Protein AF-A0A7U2N1D9-F1 (afdb_monomer_lite)

Organism: Aspergillus flavus (strain ATCC 200026 / FGSC A1120 / IAM 13836 / NRRL 3357 / JCM 12722 / SRRC 167) (NCBI:txid332952)

Secondary structure (DSSP, 8-state):
------TT-TT--HHHHHHHHHHHHHHTTSPPPP---S-S---------------------TTS-------HHHHHHHHHHHHHHHHHS-TTSS--TT---HHHHHHHHHHHHHHHHHHHTS-HHHHHHHHHHHHHHHHHHHIIIIIHHHHHHHHHHTGGGGT---SSS-HHHHHHHHHHHHHHHS-PPTT--HHHHHHHHHHHHHHHHH-HHHHIIIIISTT--HHHHHHHHHHHHHHHHHHHHHHHHHHHHH-GGGGG----PPPHHHHHHHHH-----

Structure (mmCIF, N/CA/C/O backbone):
data_AF-A0A7U2N1D9-F1
#
_entry.id   AF-A0A7U2N1D9-F1
#
loop_
_atom_site.group_PDB
_atom_site.id
_atom_site.type_symbol
_atom_site.label_atom_id
_atom_site.label_alt_id
_atom_site.label_comp_id
_atom_site.label_asym_id
_atom_site.label_entity_id
_atom_site.label_seq_id
_atom_site.pdbx_PDB_ins_code
_atom_site.Cartn_x
_atom_site.Cartn_y
_atom_site.Cartn_z
_atom_site.occupancy
_atom_site.B_iso_or_equiv
_atom_site.auth_seq_id
_atom_site.auth_comp_id
_atom_site.auth_asym_id
_atom_site.auth_atom_id
_atom_site.pdbx_PDB_model_num
ATOM 1 N N . MET A 1 1 ? 2.630 43.039 -36.748 1.00 34.97 1 MET A N 1
ATOM 2 C CA . MET A 1 1 ? 2.377 43.714 -35.458 1.00 34.97 1 MET A CA 1
ATOM 3 C C . MET A 1 1 ? 2.563 42.666 -34.379 1.00 34.97 1 MET A C 1
ATOM 5 O O . MET A 1 1 ? 1.797 41.716 -34.367 1.00 34.97 1 MET A O 1
ATOM 9 N N . ASN A 1 2 ? 3.620 42.781 -33.571 1.00 44.31 2 ASN A N 1
ATOM 10 C CA . ASN A 1 2 ? 3.883 41.865 -32.459 1.00 44.31 2 ASN A CA 1
ATOM 11 C C . ASN A 1 2 ? 3.230 42.441 -31.204 1.00 44.31 2 ASN A C 1
ATOM 13 O O . ASN A 1 2 ? 3.790 43.335 -30.573 1.00 44.31 2 ASN A O 1
ATOM 17 N N . GLU A 1 3 ? 2.041 41.957 -30.862 1.00 45.72 3 GLU A N 1
ATOM 18 C CA . GLU A 1 3 ? 1.420 42.268 -29.577 1.00 45.72 3 GLU A CA 1
ATOM 19 C C . GLU A 1 3 ? 2.079 41.407 -28.495 1.00 45.72 3 GLU A C 1
ATOM 21 O O . GLU A 1 3 ? 1.816 40.213 -28.359 1.00 45.72 3 GLU A O 1
ATOM 26 N N . GLN A 1 4 ? 3.007 42.006 -27.749 1.00 52.56 4 GLN A N 1
ATOM 27 C CA . GLN A 1 4 ? 3.626 41.374 -26.590 1.00 52.56 4 GLN A CA 1
ATOM 28 C C . GLN A 1 4 ? 2.675 41.511 -25.396 1.00 52.56 4 GLN A C 1
ATOM 30 O O . GLN A 1 4 ? 2.443 42.607 -24.883 1.00 52.56 4 GLN A O 1
ATOM 35 N N . PHE A 1 5 ? 2.103 40.388 -24.967 1.00 58.66 5 PHE A N 1
ATOM 36 C CA . PHE A 1 5 ? 1.194 40.343 -23.826 1.00 58.66 5 PHE A CA 1
ATOM 37 C C . PHE A 1 5 ? 1.927 40.741 -22.536 1.00 58.66 5 PHE A C 1
ATOM 39 O O . PHE A 1 5 ? 2.914 40.112 -22.148 1.00 58.66 5 PHE A O 1
ATOM 46 N N . THR A 1 6 ? 1.454 41.793 -21.868 1.00 63.03 6 THR A N 1
ATOM 47 C CA . THR A 1 6 ? 2.079 42.359 -20.666 1.00 63.03 6 THR A CA 1
ATOM 48 C C . THR A 1 6 ? 1.290 42.004 -19.403 1.00 63.03 6 THR A C 1
ATOM 50 O O . THR A 1 6 ? 0.117 42.336 -19.249 1.00 63.03 6 THR A O 1
ATOM 53 N N . TRP A 1 7 ? 1.970 41.357 -18.450 1.00 64.25 7 TRP A N 1
ATOM 54 C CA . TRP A 1 7 ? 1.423 40.940 -17.147 1.00 64.25 7 TRP A CA 1
ATOM 55 C C . TRP A 1 7 ? 1.200 42.089 -16.151 1.00 64.25 7 TRP A C 1
ATOM 57 O O . TRP A 1 7 ? 0.837 41.856 -15.004 1.00 64.25 7 TRP A O 1
ATOM 67 N N . THR A 1 8 ? 1.427 43.335 -16.560 1.00 60.25 8 THR A N 1
ATOM 68 C CA . THR A 1 8 ? 1.388 44.525 -15.697 1.00 60.25 8 THR A CA 1
ATOM 69 C C . THR A 1 8 ? -0.010 45.123 -15.532 1.00 60.25 8 THR A C 1
ATOM 71 O O . THR A 1 8 ? -0.162 46.165 -14.899 1.00 60.25 8 THR A O 1
ATOM 74 N N . SER A 1 9 ? -1.045 44.477 -16.076 1.00 66.88 9 SER A N 1
ATOM 75 C CA . SER A 1 9 ? -2.426 44.931 -15.905 1.00 66.88 9 SER A CA 1
ATOM 76 C C . SER A 1 9 ? -2.879 44.741 -14.449 1.00 66.88 9 SER A C 1
ATOM 78 O O . SER A 1 9 ? -2.736 43.641 -13.914 1.00 66.88 9 SER A O 1
ATOM 80 N N . PRO A 1 10 ? -3.478 45.759 -13.802 1.00 57.62 10 PRO A N 1
ATOM 81 C CA . PRO A 1 10 ? -3.725 45.778 -12.352 1.00 57.62 10 PRO A CA 1
ATOM 82 C C . PRO A 1 10 ? -4.680 44.686 -11.836 1.00 57.62 10 PRO A C 1
ATOM 84 O O . PRO A 1 10 ? -4.734 44.442 -10.635 1.00 57.62 10 PRO A O 1
ATOM 87 N N . ASN A 1 11 ? -5.374 43.978 -12.731 1.00 58.94 11 ASN A N 1
ATOM 88 C CA . ASN A 1 11 ? -6.281 42.874 -12.400 1.00 58.94 11 ASN A CA 1
ATOM 89 C C . ASN A 1 11 ? -5.779 41.501 -12.883 1.00 58.94 11 ASN A C 1
ATOM 91 O O . ASN A 1 11 ? -6.480 40.501 -12.734 1.00 58.94 11 ASN A O 1
ATOM 95 N N . LEU A 1 12 ? -4.581 41.433 -13.469 1.00 57.16 12 LEU A N 1
ATOM 96 C CA . LEU A 1 12 ? -4.033 40.220 -14.064 1.00 57.16 12 LEU A CA 1
ATOM 97 C C . LEU A 1 12 ? -2.883 39.682 -13.211 1.00 57.16 12 LEU A C 1
ATOM 99 O O . LEU A 1 12 ? -1.705 39.898 -13.479 1.00 57.16 12 LEU A O 1
ATOM 103 N N . ASN A 1 13 ? -3.233 38.958 -12.150 1.00 72.56 13 ASN A N 1
ATOM 104 C CA . ASN A 1 13 ? -2.239 38.300 -11.314 1.00 72.56 13 ASN A CA 1
ATOM 105 C C . ASN A 1 13 ? -1.758 37.009 -11.996 1.00 72.56 13 ASN A C 1
ATOM 107 O O . ASN A 1 13 ? -2.502 36.030 -12.099 1.00 72.56 13 ASN A O 1
ATOM 111 N N . GLN A 1 14 ? -0.495 37.005 -12.424 1.00 68.19 14 GLN A N 1
ATOM 112 C CA . GLN A 1 14 ? 0.154 35.876 -13.094 1.00 68.19 14 GLN A CA 1
ATOM 113 C C . GLN A 1 14 ? 0.044 34.568 -12.293 1.00 68.19 14 GLN A C 1
ATOM 115 O O . GLN A 1 14 ? -0.190 33.509 -12.869 1.00 68.19 14 GLN A O 1
ATOM 120 N N . HIS A 1 15 ? 0.138 34.631 -10.963 1.00 67.69 15 HIS A N 1
ATOM 121 C CA . HIS A 1 15 ? 0.007 33.458 -10.102 1.00 67.69 15 HIS A CA 1
ATOM 122 C C . HIS A 1 15 ? -1.417 32.887 -10.126 1.00 67.69 15 HIS A C 1
ATOM 124 O O . HIS A 1 15 ? -1.596 31.672 -10.229 1.00 67.69 15 HIS A O 1
ATOM 130 N N . HIS A 1 16 ? -2.443 33.744 -10.089 1.00 73.62 16 HIS A N 1
ATOM 131 C CA . HIS A 1 16 ? -3.829 33.293 -10.238 1.00 73.62 16 HIS A CA 1
ATOM 132 C C . HIS A 1 16 ? -4.078 32.706 -11.622 1.00 73.62 16 HIS A C 1
ATOM 134 O O . HIS A 1 16 ? -4.659 31.630 -11.718 1.00 73.62 16 HIS A O 1
ATOM 140 N N . PHE A 1 17 ? -3.587 33.355 -12.678 1.00 75.50 17 PHE A N 1
ATOM 141 C CA . PHE A 1 17 ? -3.723 32.841 -14.036 1.00 75.50 17 PHE A CA 1
ATOM 142 C C . PHE A 1 17 ? -3.081 31.457 -14.190 1.00 75.50 17 PHE A C 1
ATOM 144 O O . PHE A 1 17 ? -3.727 30.544 -14.689 1.00 75.50 17 PHE A O 1
ATOM 151 N N . ILE A 1 18 ? -1.852 31.266 -13.698 1.00 69.44 18 ILE A N 1
ATOM 152 C CA . ILE A 1 18 ? -1.169 29.963 -13.723 1.00 69.44 18 ILE A CA 1
ATOM 153 C C . ILE A 1 18 ? -1.953 28.924 -12.912 1.00 69.44 18 ILE A C 1
ATOM 155 O O . ILE A 1 18 ? -2.113 27.788 -13.351 1.00 69.44 18 ILE A O 1
ATOM 159 N N . THR A 1 19 ? -2.485 29.306 -11.749 1.00 67.50 19 THR A N 1
ATOM 160 C CA . THR A 1 19 ? -3.286 28.406 -10.904 1.00 67.50 19 THR A CA 1
ATOM 161 C C . THR A 1 19 ? -4.572 27.968 -11.611 1.00 67.50 19 THR A C 1
ATOM 163 O O . THR A 1 19 ? -4.882 26.778 -11.641 1.00 67.50 19 THR A O 1
ATOM 166 N N . PHE A 1 20 ? -5.291 28.902 -12.241 1.00 65.81 20 PHE A N 1
ATOM 167 C CA . PHE A 1 20 ? -6.505 28.609 -13.005 1.00 65.81 20 PHE A CA 1
ATOM 168 C C . PHE A 1 20 ? -6.218 27.833 -14.290 1.00 65.81 20 PHE A C 1
ATOM 170 O O . PHE A 1 20 ? -6.954 26.902 -14.601 1.00 65.81 20 PHE A O 1
ATOM 177 N N . ALA A 1 21 ? -5.137 28.147 -15.003 1.00 65.56 21 ALA A N 1
ATOM 178 C CA . ALA A 1 21 ? -4.706 27.398 -16.178 1.00 65.56 21 ALA A CA 1
ATOM 17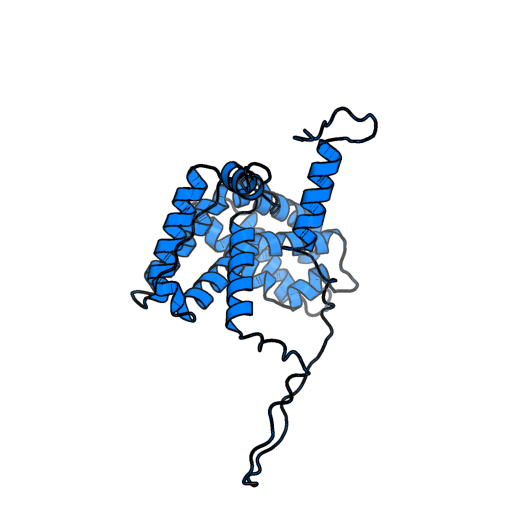9 C C . ALA A 1 21 ? -4.334 25.955 -15.812 1.00 65.56 21 ALA A C 1
ATOM 181 O O . ALA A 1 21 ? -4.717 25.036 -16.524 1.00 65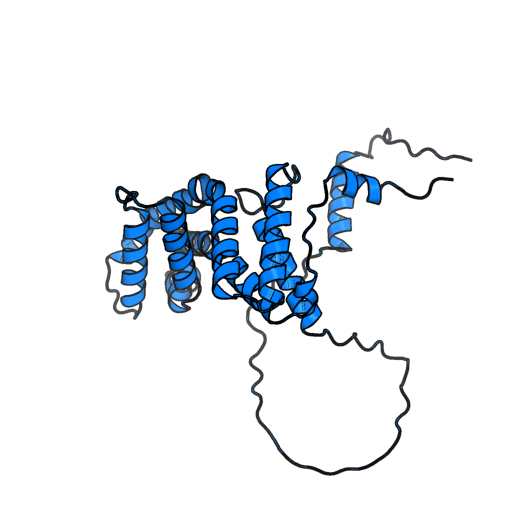.56 21 ALA A O 1
ATOM 182 N N . ASN A 1 22 ? -3.682 25.731 -14.667 1.00 60.84 22 ASN A N 1
ATOM 183 C CA . ASN A 1 22 ? -3.397 24.387 -14.162 1.00 60.84 22 ASN A CA 1
ATOM 184 C C . ASN A 1 22 ? -4.679 23.644 -13.736 1.00 60.84 22 ASN A C 1
ATOM 186 O O . ASN A 1 22 ? -4.821 22.460 -14.029 1.00 60.84 22 ASN A O 1
ATOM 190 N N . LEU A 1 23 ? -5.643 24.331 -13.110 1.00 59.81 23 LEU A N 1
ATOM 191 C CA . LEU A 1 23 ? -6.971 23.776 -12.794 1.00 59.81 23 LEU A CA 1
ATOM 192 C C . LEU A 1 23 ? -7.787 23.428 -14.052 1.00 59.81 23 LEU A C 1
ATOM 194 O O . LEU A 1 23 ? -8.487 22.419 -14.082 1.00 59.81 23 LEU A O 1
ATOM 198 N N . LEU A 1 24 ? -7.685 24.234 -15.108 1.00 54.00 24 LEU A N 1
ATOM 199 C CA . LEU A 1 24 ? -8.337 23.988 -16.397 1.00 54.00 24 LEU A CA 1
ATOM 200 C C . LEU A 1 24 ? -7.596 22.934 -17.238 1.00 54.00 24 LEU A C 1
ATOM 202 O O . LEU A 1 24 ? -8.228 22.175 -17.966 1.00 54.00 24 LEU A O 1
ATOM 206 N N . ALA A 1 25 ? -6.274 22.823 -17.108 1.00 52.84 25 ALA A N 1
ATOM 207 C CA . ALA A 1 25 ? -5.488 21.748 -17.710 1.00 52.84 25 ALA A CA 1
ATOM 208 C C . ALA A 1 25 ? -5.803 20.394 -17.058 1.00 52.84 25 ALA A C 1
ATOM 210 O O . ALA A 1 25 ? -5.873 19.384 -17.753 1.00 52.84 25 ALA A O 1
ATOM 211 N N . LEU A 1 26 ? -6.099 20.378 -15.751 1.00 49.91 26 LEU A N 1
ATOM 212 C CA . LEU A 1 26 ? -6.712 19.221 -15.097 1.00 49.91 26 LEU A CA 1
ATOM 213 C C . LEU A 1 26 ? -8.077 18.911 -15.732 1.00 49.91 26 LEU A C 1
ATOM 215 O O . LEU A 1 26 ? -8.352 17.764 -16.040 1.00 49.91 26 LEU A O 1
ATOM 219 N N . ARG A 1 27 ? -8.899 19.908 -16.069 1.00 50.84 27 ARG A N 1
ATOM 220 C CA . ARG A 1 27 ? -10.181 19.681 -16.765 1.00 50.84 27 ARG A CA 1
ATOM 221 C C . ARG A 1 27 ? -10.064 19.011 -18.141 1.00 50.84 27 ARG A C 1
ATOM 223 O O . ARG A 1 27 ? -10.906 18.186 -18.472 1.00 50.84 27 ARG A O 1
ATOM 230 N N . ASN A 1 28 ? -9.003 19.285 -18.895 1.00 46.69 28 ASN A N 1
ATOM 231 C CA . ASN A 1 28 ? -8.810 18.729 -20.242 1.00 46.69 28 ASN A CA 1
ATOM 232 C C . ASN A 1 28 ? -7.748 17.609 -20.326 1.00 46.69 28 ASN A C 1
ATOM 234 O O . ASN A 1 28 ? -7.386 17.191 -21.423 1.00 46.69 28 ASN A O 1
ATOM 238 N N . GLY A 1 29 ? -7.260 17.103 -19.186 1.00 44.34 29 GLY A N 1
ATOM 239 C CA . GLY A 1 29 ? -6.249 16.034 -19.128 1.00 44.34 29 GLY A CA 1
ATOM 240 C C . GLY A 1 29 ? -6.171 15.260 -17.803 1.00 44.34 29 GLY A C 1
ATOM 241 O O . GLY A 1 29 ? -5.201 14.541 -17.578 1.00 44.34 29 GLY A O 1
ATOM 242 N N . GLY A 1 30 ? -7.155 15.408 -16.914 1.00 51.59 30 GLY A N 1
ATOM 243 C CA . GLY A 1 30 ? -7.157 14.816 -15.573 1.00 51.59 30 GLY A CA 1
ATOM 244 C C . GLY A 1 30 ? -8.312 15.323 -14.709 1.00 51.59 30 GLY A C 1
ATOM 245 O O . GLY A 1 30 ? -8.079 15.811 -13.601 1.00 51.59 30 GLY A O 1
ATOM 246 N N . GLN A 1 31 ? -9.543 15.282 -15.236 1.00 37.91 31 GLN A N 1
ATOM 247 C CA . GLN A 1 31 ? -10.724 15.716 -14.501 1.00 37.91 31 GLN A CA 1
ATOM 248 C C . GLN A 1 31 ? -11.383 14.532 -13.800 1.00 37.91 31 GLN A C 1
ATOM 250 O O . GLN A 1 31 ? -11.590 13.471 -14.382 1.00 37.91 31 GLN A O 1
ATOM 255 N N . VAL A 1 32 ? -11.706 14.770 -12.532 1.00 54.44 32 VAL A N 1
ATOM 256 C CA . VAL A 1 32 ? -12.606 13.983 -11.695 1.00 54.44 32 VAL A CA 1
ATOM 257 C C . VAL A 1 32 ? -14.029 14.158 -12.229 1.00 54.44 32 VAL A C 1
ATOM 259 O O . VAL A 1 32 ? -14.542 15.276 -12.227 1.00 54.44 32 VAL A O 1
ATOM 262 N N . GLU A 1 33 ? -14.660 13.064 -12.648 1.00 38.84 33 GLU A N 1
ATOM 263 C CA . GLU A 1 33 ? -16.121 12.926 -12.628 1.00 38.84 33 GLU A CA 1
ATOM 264 C C . GLU A 1 33 ? -16.547 12.255 -11.306 1.00 38.84 33 GLU A C 1
ATOM 266 O O . GLU A 1 33 ? -15.691 11.699 -10.607 1.00 38.84 33 GLU A O 1
ATOM 271 N N . PRO A 1 34 ? -17.810 12.437 -10.877 1.00 32.62 34 PRO A N 1
ATOM 272 C CA . PRO A 1 34 ? -18.212 12.407 -9.475 1.00 32.62 34 PRO A CA 1
ATOM 273 C C . PRO A 1 34 ? -17.917 11.057 -8.836 1.00 32.62 34 PRO A C 1
ATOM 275 O O . PRO A 1 34 ? -17.884 10.036 -9.515 1.00 32.62 34 PRO A O 1
ATOM 278 N N . ALA A 1 35 ? -17.717 11.072 -7.515 1.00 32.09 35 ALA A N 1
ATOM 279 C CA . ALA A 1 35 ? -17.561 9.872 -6.709 1.00 32.09 35 ALA A CA 1
ATOM 280 C C . ALA A 1 35 ? -18.581 8.817 -7.152 1.00 32.09 35 ALA A C 1
ATOM 282 O O . ALA A 1 35 ? -19.772 8.950 -6.871 1.00 32.09 35 ALA A O 1
ATOM 283 N N . SER A 1 36 ? -18.104 7.793 -7.861 1.00 31.73 36 SER A N 1
ATOM 284 C CA . SER A 1 36 ? -18.888 6.610 -8.158 1.00 31.73 36 SER A CA 1
ATOM 285 C C . SER A 1 36 ? -19.295 6.025 -6.812 1.00 31.73 36 SER A C 1
ATOM 287 O O . SER A 1 36 ? -18.466 5.506 -6.056 1.00 31.73 36 SER A O 1
ATOM 289 N N . SER A 1 37 ? -20.571 6.221 -6.489 1.00 29.25 37 SER A N 1
ATOM 290 C CA . SER A 1 37 ? -21.298 5.481 -5.470 1.00 29.25 37 SER A CA 1
ATOM 291 C C . SER A 1 37 ? -20.975 3.989 -5.645 1.00 29.25 37 SER A C 1
ATOM 293 O O . SER A 1 37 ? -20.966 3.512 -6.777 1.00 29.25 37 SER A O 1
ATOM 295 N N . PRO A 1 38 ? -20.718 3.219 -4.573 1.00 36.06 38 PRO A N 1
ATOM 296 C CA . PRO A 1 38 ? -20.505 1.774 -4.679 1.00 36.06 38 PRO A CA 1
ATOM 297 C C . PRO A 1 38 ? -21.771 0.983 -5.048 1.00 36.06 38 PRO A C 1
ATOM 299 O O . PRO A 1 38 ? -21.741 -0.242 -4.998 1.00 36.06 38 PRO A O 1
ATOM 302 N N . HIS A 1 39 ? -22.878 1.655 -5.353 1.00 41.62 39 HIS A N 1
ATOM 303 C CA . HIS A 1 39 ? -24.111 1.050 -5.825 1.00 41.62 39 HIS A CA 1
ATOM 304 C C . HIS A 1 39 ? -24.289 1.451 -7.285 1.00 41.62 39 HIS A C 1
ATOM 306 O O . HIS A 1 39 ? -24.722 2.566 -7.541 1.00 41.62 39 HIS A O 1
ATOM 312 N N . ASP A 1 40 ? -23.866 0.571 -8.189 1.00 28.59 40 ASP A N 1
ATOM 313 C CA . ASP A 1 40 ? -24.526 0.310 -9.470 1.00 28.59 40 ASP A CA 1
ATOM 314 C C . ASP A 1 40 ? -24.091 -1.099 -9.915 1.00 28.59 40 ASP A C 1
ATOM 316 O O . ASP A 1 40 ? -23.079 -1.295 -10.583 1.00 28.59 40 ASP A O 1
ATOM 320 N N . SER A 1 41 ? -24.867 -2.058 -9.387 1.00 35.22 41 SER A N 1
ATOM 321 C CA . SER A 1 41 ? -25.409 -3.238 -10.088 1.00 35.22 41 SER A CA 1
ATOM 322 C C . SER A 1 41 ? -24.393 -4.318 -10.505 1.00 35.22 41 SER A C 1
ATOM 324 O O . SER A 1 41 ? -23.612 -4.142 -11.427 1.00 35.22 41 SER A O 1
ATOM 326 N N . GLU A 1 42 ? -24.273 -5.472 -9.835 1.00 43.53 42 GLU A N 1
ATOM 327 C CA . GLU A 1 42 ? -25.289 -6.541 -9.806 1.00 43.53 42 GLU A CA 1
ATOM 328 C C . GLU A 1 42 ? -26.084 -6.637 -11.115 1.00 43.53 42 GLU A C 1
ATOM 330 O O . GLU A 1 42 ? -27.274 -6.350 -11.146 1.00 43.53 42 GLU A O 1
ATOM 335 N N . GLU A 1 43 ? -25.432 -7.081 -12.188 1.00 33.75 43 GLU A N 1
ATOM 336 C CA . GLU A 1 43 ? -26.131 -7.768 -13.274 1.00 33.75 43 GLU A CA 1
ATOM 337 C C . GLU A 1 43 ? -25.643 -9.215 -13.325 1.00 33.75 43 GLU A C 1
ATOM 339 O O . GLU A 1 43 ? -24.463 -9.515 -13.511 1.00 33.75 43 GLU A O 1
ATOM 344 N N . LYS A 1 44 ? -26.593 -10.095 -13.015 1.00 34.16 44 LYS A N 1
ATOM 345 C CA . LYS A 1 44 ? -26.516 -11.544 -13.116 1.00 34.16 44 LYS A CA 1
ATOM 346 C C . LYS A 1 44 ? -26.436 -11.904 -14.597 1.00 34.16 44 LYS A C 1
ATOM 348 O O . LYS A 1 44 ? -27.303 -11.491 -15.359 1.00 34.16 44 LYS A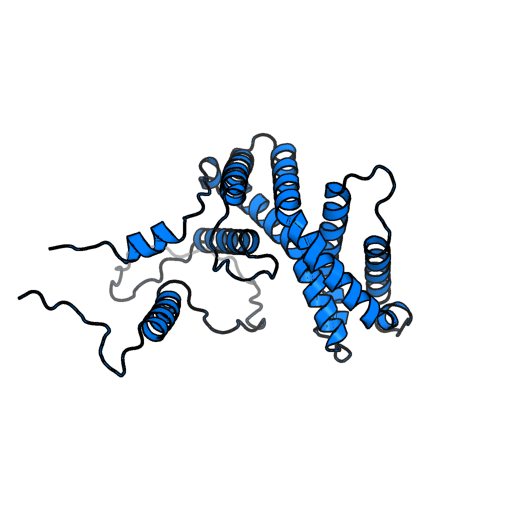 O 1
ATOM 353 N N . GLU A 1 45 ? -25.446 -12.695 -14.984 1.00 31.48 45 GLU A N 1
ATOM 354 C CA . GLU A 1 45 ? -25.490 -13.423 -16.251 1.00 31.48 45 GLU A CA 1
ATOM 355 C C . GLU A 1 45 ? -26.314 -14.699 -16.024 1.00 31.48 45 GLU A C 1
ATOM 357 O O . GLU A 1 45 ? -25.808 -15.695 -15.510 1.00 31.48 45 GLU A O 1
ATOM 362 N N . GLU A 1 46 ? -27.602 -14.640 -16.357 1.00 31.06 46 GLU A N 1
ATOM 363 C CA . GLU A 1 46 ? -28.434 -15.815 -16.622 1.00 31.06 46 GLU A CA 1
ATOM 364 C C . GLU A 1 46 ? -29.040 -15.683 -18.029 1.00 31.06 46 GLU A C 1
ATOM 366 O O . GLU A 1 46 ? -29.453 -14.592 -18.421 1.00 31.06 46 GLU A O 1
ATOM 371 N N . GLU A 1 47 ? -29.106 -16.834 -18.711 1.00 31.39 47 GLU A N 1
ATOM 372 C CA . GLU A 1 47 ? -29.848 -17.156 -19.948 1.00 31.39 47 GLU A CA 1
ATOM 373 C C . GLU A 1 47 ? -29.207 -16.731 -21.288 1.00 31.39 47 GLU A C 1
ATOM 375 O O . GLU A 1 47 ? -28.681 -15.637 -21.440 1.00 31.39 47 GLU A O 1
ATOM 380 N N . GLU A 1 48 ? -29.205 -17.520 -22.365 1.00 30.66 48 GLU A N 1
ATOM 381 C CA . GLU A 1 48 ? -29.655 -18.886 -22.657 1.00 30.66 48 GLU A CA 1
ATOM 382 C C . GLU A 1 48 ? -29.075 -19.260 -24.041 1.00 30.66 48 GLU A C 1
ATOM 384 O O . GLU A 1 48 ? -28.917 -18.404 -24.916 1.00 30.66 48 GLU A O 1
ATOM 389 N N . ASP A 1 49 ? -28.778 -20.542 -24.256 1.00 32.12 49 ASP A N 1
ATOM 390 C CA . ASP A 1 49 ? -28.486 -21.117 -25.574 1.00 32.12 49 ASP A CA 1
ATOM 391 C C . ASP A 1 49 ? -29.745 -21.115 -26.465 1.00 32.12 49 ASP A C 1
ATOM 393 O O . ASP A 1 49 ? -30.734 -21.762 -26.122 1.00 32.12 49 ASP A O 1
ATOM 397 N N . ASN A 1 50 ? -29.686 -20.526 -27.671 1.00 29.41 50 ASN A N 1
ATOM 398 C CA . ASN A 1 50 ? -30.303 -21.158 -28.851 1.00 29.41 50 ASN A CA 1
ATOM 399 C C . ASN A 1 50 ? -29.788 -20.608 -30.207 1.00 29.41 50 ASN A C 1
ATOM 401 O O . ASN A 1 50 ? -29.691 -19.390 -30.372 1.00 29.41 50 ASN A O 1
ATOM 405 N N . PRO A 1 51 ? -29.513 -21.463 -31.218 1.00 44.34 51 PRO A N 1
ATOM 406 C CA . PRO A 1 51 ? -28.917 -21.069 -32.492 1.00 44.34 51 PRO A CA 1
ATOM 407 C C . PRO A 1 51 ? -29.933 -21.077 -33.650 1.00 44.34 51 PRO A C 1
ATOM 409 O O . PRO A 1 51 ? -30.474 -22.125 -33.988 1.00 44.34 51 PRO A O 1
ATOM 412 N N . ASN A 1 52 ? -30.158 -19.928 -34.298 1.00 31.41 52 ASN A N 1
ATOM 413 C CA . ASN A 1 52 ? -30.481 -19.790 -35.733 1.00 31.41 52 ASN A CA 1
ATOM 414 C C . ASN A 1 52 ? -30.943 -18.357 -36.041 1.00 31.41 52 ASN A C 1
ATOM 416 O O . ASN A 1 52 ? -32.054 -17.991 -35.671 1.00 31.41 52 ASN A O 1
ATOM 420 N N . ASN A 1 53 ? -30.168 -17.590 -36.812 1.00 28.81 53 ASN A N 1
ATOM 421 C CA . ASN A 1 53 ? -30.640 -17.136 -38.123 1.00 28.81 53 ASN A CA 1
ATOM 422 C C . ASN A 1 53 ? -29.511 -16.505 -38.951 1.00 28.81 53 ASN A C 1
ATOM 424 O O . ASN A 1 53 ? -28.675 -15.754 -38.460 1.00 28.81 53 ASN A O 1
ATOM 428 N N . THR A 1 54 ? -29.522 -16.874 -40.221 1.00 33.81 54 THR A N 1
ATOM 429 C CA . THR A 1 54 ? -28.628 -16.518 -41.325 1.00 33.81 54 THR A CA 1
ATOM 430 C C . THR A 1 54 ? -28.950 -15.155 -41.945 1.00 33.81 54 THR A C 1
ATOM 432 O O . THR A 1 54 ? -30.132 -14.851 -42.044 1.00 33.81 54 THR A O 1
ATOM 435 N N . ASN A 1 55 ? -27.916 -14.492 -42.499 1.00 32.25 55 ASN A N 1
ATOM 436 C CA . ASN A 1 55 ? -27.915 -13.478 -43.584 1.00 32.25 55 ASN A CA 1
ATOM 437 C C . ASN A 1 55 ? -28.751 -12.199 -43.311 1.00 32.25 55 ASN A C 1
ATOM 439 O O . ASN A 1 55 ? -29.871 -12.260 -42.841 1.00 32.25 55 ASN A O 1
ATOM 443 N N . ASP A 1 56 ? -28.302 -10.968 -43.526 1.00 29.22 56 ASP A N 1
ATOM 444 C CA . ASP A 1 56 ? -27.666 -10.370 -44.693 1.00 29.22 56 ASP A CA 1
ATOM 445 C C . ASP A 1 56 ? -27.157 -8.969 -44.298 1.00 29.22 56 ASP A C 1
ATOM 447 O O . ASP A 1 56 ? -27.451 -8.451 -43.223 1.00 29.22 56 ASP A O 1
ATOM 451 N N . ALA A 1 57 ? -26.369 -8.375 -45.189 1.00 41.50 57 ALA A N 1
ATOM 452 C CA . ALA A 1 57 ? -25.720 -7.079 -45.051 1.00 41.50 57 ALA A CA 1
ATOM 453 C C . ALA A 1 57 ? -26.640 -5.938 -44.575 1.00 41.50 57 ALA A C 1
ATOM 455 O O . ALA A 1 57 ? -27.493 -5.480 -45.334 1.00 41.50 57 ALA A O 1
ATOM 456 N N . ASP A 1 58 ? -26.346 -5.383 -43.395 1.00 29.39 58 ASP A N 1
ATOM 457 C CA . ASP A 1 58 ? -26.877 -4.088 -42.975 1.00 29.39 58 ASP A CA 1
ATOM 458 C C . ASP A 1 58 ? -25.798 -2.999 -42.978 1.00 29.39 58 ASP A C 1
ATOM 460 O O . ASP A 1 58 ? -24.710 -3.099 -42.406 1.00 29.39 58 ASP A O 1
ATOM 464 N N . SER A 1 59 ? -26.147 -1.952 -43.715 1.00 35.41 59 SER A N 1
ATOM 465 C CA . SER A 1 59 ? -25.436 -0.704 -43.944 1.00 35.41 59 SER A CA 1
ATOM 466 C C . SER A 1 59 ? -24.971 -0.053 -42.637 1.00 35.41 59 SER A C 1
ATOM 468 O O . SER A 1 59 ? -25.772 0.250 -41.753 1.00 35.41 59 SER A O 1
ATOM 470 N N . ILE A 1 60 ? -23.665 0.210 -42.530 1.00 30.91 60 ILE A N 1
ATOM 471 C CA . ILE A 1 60 ? -23.085 0.970 -41.418 1.00 30.91 60 ILE A CA 1
ATOM 472 C C . ILE A 1 60 ? -23.617 2.403 -41.493 1.00 30.91 60 ILE A C 1
ATOM 474 O O . ILE A 1 60 ? -23.188 3.209 -42.321 1.00 30.91 60 ILE A O 1
ATOM 478 N N . ASN A 1 61 ? -24.556 2.716 -40.607 1.00 27.45 61 ASN A N 1
ATOM 479 C CA . ASN A 1 61 ? -25.087 4.053 -40.433 1.00 27.45 61 ASN A CA 1
ATOM 480 C C . ASN A 1 61 ? -24.038 4.940 -39.734 1.00 27.45 61 ASN A C 1
ATOM 482 O O . ASN A 1 61 ? -23.819 4.853 -38.528 1.00 27.45 61 ASN A O 1
ATOM 486 N N . THR A 1 62 ? -23.368 5.803 -40.499 1.00 34.31 62 THR A N 1
ATOM 487 C CA . THR A 1 62 ? -22.280 6.690 -40.043 1.00 34.31 62 THR A CA 1
ATOM 488 C C . THR A 1 62 ? -22.733 7.884 -39.187 1.00 34.31 62 THR A C 1
ATOM 490 O O . THR A 1 62 ? -21.958 8.817 -38.989 1.00 34.31 62 THR A O 1
ATOM 493 N N . THR A 1 63 ? -23.965 7.904 -38.668 1.00 30.86 63 THR A N 1
ATOM 494 C CA . THR A 1 63 ? -24.464 9.017 -37.835 1.00 30.86 63 THR A CA 1
ATOM 495 C C . THR A 1 63 ? -24.387 8.774 -36.330 1.00 30.86 63 THR A C 1
ATOM 497 O O . THR A 1 63 ? -24.692 9.682 -35.560 1.00 30.86 63 THR A O 1
ATOM 500 N N . GLN A 1 64 ? -23.953 7.593 -35.883 1.00 29.06 64 GLN A N 1
ATOM 501 C CA . GLN A 1 64 ? -23.654 7.340 -34.475 1.00 29.06 64 GLN A CA 1
ATOM 502 C C . GLN A 1 64 ? -22.149 7.178 -34.291 1.00 29.06 64 GLN A C 1
ATOM 504 O O . GLN A 1 64 ? -21.525 6.269 -34.833 1.00 29.06 64 GLN A O 1
ATOM 509 N N . VAL A 1 65 ? -21.561 8.081 -33.504 1.00 32.03 65 VAL A N 1
ATOM 510 C CA . VAL A 1 65 ? -20.219 7.902 -32.954 1.00 32.03 65 VAL A CA 1
ATOM 511 C C . VAL A 1 65 ? -20.293 6.674 -32.054 1.00 32.03 65 VAL A C 1
ATOM 513 O O . VAL A 1 65 ? -20.681 6.774 -30.893 1.00 32.03 65 VAL A O 1
ATOM 516 N N . HIS A 1 66 ? -19.973 5.503 -32.603 1.00 30.41 66 HIS A N 1
ATOM 517 C CA . HIS A 1 66 ? -19.667 4.338 -31.794 1.00 30.41 66 HIS A CA 1
ATOM 518 C C . HIS A 1 66 ? -18.530 4.748 -30.863 1.00 30.41 66 HIS A C 1
ATOM 520 O O . HIS A 1 66 ? -17.399 4.971 -31.302 1.00 30.41 66 HIS A O 1
ATOM 526 N N . GLN A 1 67 ? -18.865 4.913 -29.580 1.00 37.72 67 GLN A N 1
ATOM 527 C CA . GLN A 1 67 ? -17.904 4.905 -28.491 1.00 37.72 67 GLN A CA 1
ATOM 528 C C . GLN A 1 67 ? -16.976 3.729 -28.759 1.00 37.72 67 GLN A C 1
ATOM 530 O O . GLN A 1 67 ? -17.412 2.578 -28.773 1.00 37.72 67 GLN A O 1
ATOM 535 N N . ILE A 1 68 ? -15.726 4.058 -29.078 1.00 34.81 68 ILE A N 1
ATOM 536 C CA . ILE A 1 68 ? -14.652 3.102 -29.304 1.00 34.81 68 ILE A CA 1
ATOM 537 C C . ILE A 1 68 ? -14.717 2.155 -28.119 1.00 34.81 68 ILE A C 1
ATOM 539 O O . ILE A 1 68 ? -14.546 2.605 -26.986 1.00 34.81 68 ILE A O 1
ATOM 543 N N . SER A 1 69 ? -15.051 0.893 -28.388 1.00 35.56 69 SER A N 1
ATOM 544 C CA . SER A 1 69 ? -15.159 -0.155 -27.387 1.00 35.56 69 SER A CA 1
ATOM 545 C C . SER A 1 69 ? -14.004 -0.003 -26.410 1.00 35.56 69 SER A C 1
ATOM 547 O O . SER A 1 69 ? -12.838 -0.062 -26.812 1.00 35.56 69 SER A O 1
ATOM 549 N N . ASP A 1 70 ? -14.337 0.292 -25.155 1.00 45.94 70 ASP A N 1
ATOM 550 C CA . ASP A 1 70 ? -13.386 0.643 -24.108 1.00 45.94 70 ASP A CA 1
ATOM 551 C C . ASP A 1 70 ? -12.651 -0.645 -23.711 1.00 45.94 70 ASP A C 1
ATOM 553 O O . ASP A 1 70 ? -12.995 -1.346 -22.761 1.00 45.94 70 ASP A O 1
ATOM 557 N N . SER A 1 71 ? -11.718 -1.055 -24.575 1.00 49.03 71 SER A N 1
ATOM 558 C CA . SER A 1 71 ? -11.016 -2.329 -24.484 1.00 49.03 71 SER A CA 1
ATOM 559 C C . SER A 1 71 ? -10.425 -2.462 -23.082 1.00 49.03 71 SER A C 1
ATOM 561 O O . SER A 1 71 ? -9.824 -1.512 -22.586 1.00 49.03 71 SER A O 1
ATOM 563 N N . GLY A 1 72 ? -10.525 -3.625 -22.433 1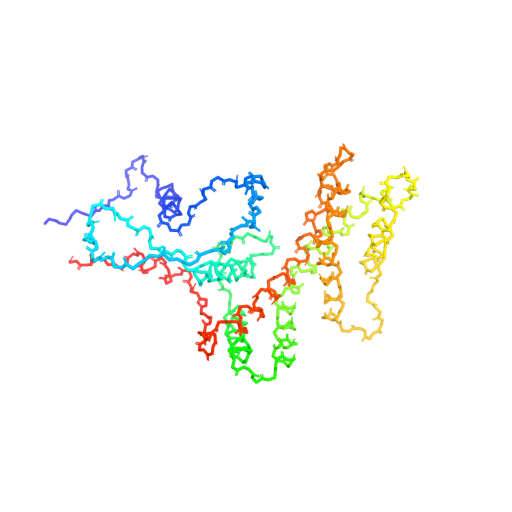.00 60.06 72 GLY A N 1
ATOM 564 C CA . GLY A 1 72 ? -9.980 -3.824 -21.077 1.00 60.06 72 GLY A CA 1
ATOM 565 C C . GLY A 1 72 ? -8.513 -3.380 -20.912 1.00 60.06 72 GLY A C 1
ATOM 566 O O . GLY A 1 72 ? -8.078 -3.044 -19.812 1.00 60.06 72 GLY A O 1
ATOM 567 N N . ASN A 1 73 ? -7.766 -3.274 -22.014 1.00 65.38 73 ASN A N 1
ATOM 568 C CA . ASN A 1 73 ? -6.430 -2.690 -22.090 1.00 65.38 73 ASN A CA 1
ATOM 569 C C . ASN A 1 73 ? -6.364 -1.205 -21.654 1.00 65.38 73 ASN A C 1
ATOM 571 O O . ASN A 1 73 ? -5.454 -0.835 -20.911 1.00 65.38 73 ASN A O 1
ATOM 575 N N . THR A 1 74 ? -7.325 -0.347 -22.030 1.00 74.69 74 THR A N 1
ATOM 576 C CA . THR A 1 74 ? -7.363 1.063 -21.576 1.00 74.69 74 THR A CA 1
ATOM 577 C C . THR A 1 74 ? -7.555 1.141 -20.062 1.00 74.69 74 THR A C 1
ATOM 579 O O . THR A 1 74 ? -6.865 1.913 -19.388 1.00 74.69 74 THR A O 1
ATOM 582 N N . LYS A 1 75 ? -8.412 0.274 -19.509 1.00 81.75 75 LYS A N 1
ATOM 583 C CA . LYS A 1 75 ? -8.660 0.141 -18.066 1.00 81.75 75 LYS A CA 1
ATOM 584 C C . LYS A 1 75 ? -7.428 -0.360 -17.305 1.00 81.75 75 LYS A C 1
ATOM 586 O O . LYS A 1 75 ? -7.074 0.217 -16.278 1.00 81.75 75 LYS A O 1
ATOM 591 N N . LEU A 1 76 ? -6.736 -1.383 -17.814 1.00 81.94 76 LEU A N 1
ATOM 592 C CA . LEU A 1 76 ? -5.502 -1.902 -17.207 1.00 81.94 76 LEU A CA 1
ATOM 593 C C . LEU A 1 76 ? -4.374 -0.870 -17.250 1.00 81.94 76 LEU A C 1
ATOM 595 O O . LEU A 1 76 ? -3.709 -0.640 -16.241 1.00 81.94 76 LEU A O 1
ATOM 599 N N . LYS A 1 77 ? -4.198 -0.181 -18.382 1.00 80.94 77 LYS A N 1
ATOM 600 C CA . LYS A 1 77 ? -3.216 0.900 -18.509 1.00 80.94 77 LYS A CA 1
ATOM 601 C C . LYS A 1 77 ? -3.496 2.035 -17.525 1.00 80.94 77 LYS A C 1
ATOM 603 O O . LYS A 1 77 ? -2.562 2.521 -16.893 1.00 80.94 77 LYS A O 1
ATOM 608 N N . ARG A 1 78 ? -4.763 2.431 -17.361 1.00 83.56 78 ARG A N 1
ATOM 609 C CA . ARG A 1 78 ? -5.170 3.439 -16.370 1.00 83.56 78 ARG A CA 1
ATOM 610 C C . ARG A 1 78 ? -4.811 2.987 -14.956 1.00 83.56 78 ARG A C 1
ATOM 612 O O . ARG A 1 78 ? -4.058 3.675 -14.283 1.00 83.56 78 ARG A O 1
ATOM 619 N N . LYS A 1 79 ? -5.209 1.770 -14.573 1.00 85.94 79 LYS A N 1
ATOM 620 C CA . LYS A 1 79 ? -4.897 1.184 -13.260 1.00 85.94 79 LYS A CA 1
ATOM 621 C C . LYS A 1 79 ? -3.388 1.124 -12.981 1.00 85.94 79 LYS A C 1
ATOM 623 O O . LYS A 1 79 ? -2.956 1.406 -11.864 1.00 85.94 79 LYS A O 1
ATOM 628 N N . PHE A 1 80 ? -2.582 0.777 -13.988 1.00 86.94 80 PHE A N 1
ATOM 629 C CA . PHE A 1 80 ? -1.122 0.795 -13.884 1.00 86.94 80 PHE A CA 1
ATOM 630 C C . PHE A 1 80 ? -0.593 2.203 -13.598 1.00 86.94 80 PHE A C 1
ATOM 632 O O . PHE A 1 80 ? 0.205 2.383 -12.680 1.00 86.94 80 PHE A O 1
ATOM 639 N N . LEU A 1 81 ? -1.041 3.194 -14.373 1.00 86.81 81 LEU A N 1
ATOM 640 C CA . LEU A 1 81 ? -0.617 4.583 -14.214 1.00 86.81 81 LEU A CA 1
ATOM 641 C C . LEU A 1 81 ? -1.064 5.166 -12.873 1.00 86.81 81 LEU A C 1
ATOM 643 O O . LEU A 1 81 ? -0.274 5.868 -12.250 1.00 86.81 81 LEU A O 1
ATOM 647 N N . ASP A 1 82 ? -2.257 4.819 -12.394 1.00 85.06 82 ASP A N 1
ATOM 648 C CA . ASP A 1 82 ? -2.750 5.233 -11.079 1.00 85.06 82 ASP A CA 1
ATOM 649 C C . ASP A 1 82 ? -1.851 4.677 -9.964 1.00 85.06 82 ASP A C 1
ATOM 651 O O . ASP A 1 82 ? -1.360 5.426 -9.121 1.00 85.06 82 ASP A O 1
ATOM 655 N N . CYS A 1 83 ? -1.527 3.379 -10.008 1.00 86.06 83 CYS A N 1
ATOM 656 C CA . CYS A 1 83 ? -0.599 2.765 -9.052 1.00 86.06 83 CYS A CA 1
ATOM 657 C C . CYS A 1 83 ? 0.816 3.358 -9.140 1.00 86.06 83 CYS A C 1
ATOM 659 O O . CYS A 1 83 ? 1.492 3.500 -8.122 1.00 86.06 83 CYS A O 1
ATOM 661 N N . LEU A 1 84 ? 1.279 3.718 -10.340 1.00 86.81 84 LEU A N 1
ATOM 662 C CA . LEU A 1 84 ? 2.585 4.346 -10.541 1.00 86.81 84 LEU A CA 1
ATOM 663 C C . LEU A 1 84 ? 2.612 5.789 -10.025 1.00 86.81 84 LEU A C 1
ATOM 665 O O . LEU A 1 84 ? 3.605 6.204 -9.430 1.00 86.81 84 LEU A O 1
ATOM 669 N N . ALA A 1 85 ? 1.525 6.537 -10.207 1.00 83.38 85 ALA A N 1
ATOM 670 C CA . ALA A 1 85 ? 1.361 7.877 -9.660 1.00 83.38 85 ALA A CA 1
ATOM 671 C C . ALA A 1 85 ? 1.309 7.846 -8.127 1.00 83.38 85 ALA A C 1
ATOM 673 O O . ALA A 1 85 ? 1.956 8.664 -7.476 1.00 83.38 85 ALA A O 1
ATOM 674 N N . GLU A 1 86 ? 0.620 6.865 -7.540 1.00 82.19 86 GLU A N 1
ATOM 675 C CA . GLU A 1 86 ? 0.643 6.624 -6.094 1.00 82.19 86 GLU A CA 1
ATOM 676 C C . GLU A 1 86 ? 2.047 6.254 -5.599 1.00 82.19 86 GLU A C 1
ATOM 678 O O . GLU A 1 86 ? 2.500 6.776 -4.575 1.00 82.19 86 GLU A O 1
ATOM 683 N N . LEU A 1 87 ? 2.766 5.406 -6.346 1.00 83.50 87 LEU A N 1
ATOM 684 C CA . LEU A 1 87 ? 4.164 5.082 -6.065 1.00 83.50 87 LEU A CA 1
ATOM 685 C C . LEU A 1 87 ? 5.012 6.349 -6.040 1.00 83.50 87 LEU A C 1
ATOM 687 O O . LEU A 1 87 ? 5.773 6.572 -5.101 1.00 83.50 87 LEU A O 1
ATOM 691 N N . ALA A 1 88 ? 4.831 7.203 -7.041 1.00 81.94 88 ALA A N 1
ATOM 692 C CA . ALA A 1 88 ? 5.528 8.464 -7.212 1.00 81.94 88 ALA A CA 1
ATOM 693 C C . ALA A 1 88 ? 5.069 9.575 -6.261 1.00 81.94 88 ALA A C 1
ATOM 695 O O . ALA A 1 88 ? 5.726 10.609 -6.224 1.00 81.94 88 ALA A O 1
ATOM 696 N N . ALA A 1 89 ? 3.976 9.417 -5.513 1.00 78.62 89 ALA A N 1
ATOM 697 C CA . ALA A 1 89 ? 3.470 10.463 -4.633 1.00 78.62 89 ALA A CA 1
ATOM 698 C C . ALA A 1 89 ? 4.465 10.802 -3.506 1.00 78.62 89 ALA A C 1
ATOM 700 O O . ALA A 1 89 ? 5.351 10.018 -3.163 1.00 78.62 89 ALA A O 1
ATOM 701 N N . ASN A 1 90 ? 4.335 11.997 -2.927 1.00 67.50 90 ASN A N 1
ATOM 702 C CA . ASN A 1 90 ? 5.178 12.429 -1.813 1.00 67.50 90 ASN A CA 1
ATOM 703 C C . ASN A 1 90 ? 4.888 11.636 -0.521 1.00 67.50 90 ASN A C 1
ATOM 705 O O . ASN A 1 90 ? 4.007 10.777 -0.474 1.00 67.50 90 ASN A O 1
ATOM 709 N N . ASP A 1 91 ? 5.600 11.964 0.560 1.00 62.84 91 ASP A N 1
ATOM 710 C CA . ASP A 1 91 ? 5.497 11.261 1.849 1.00 62.84 91 ASP A CA 1
ATOM 711 C C . ASP A 1 91 ? 4.084 11.283 2.459 1.00 62.84 91 ASP A C 1
ATOM 713 O O . ASP A 1 91 ? 3.712 10.391 3.222 1.00 62.84 91 ASP A O 1
ATOM 717 N N . LYS A 1 92 ? 3.254 12.254 2.060 1.00 58.69 92 LYS A N 1
ATOM 718 C CA . LYS A 1 92 ? 1.847 12.384 2.466 1.00 58.69 92 LYS A CA 1
ATOM 719 C C . LYS A 1 92 ? 0.866 11.725 1.486 1.00 58.69 92 LYS A C 1
ATOM 721 O O . LYS A 1 92 ? -0.340 11.793 1.705 1.00 58.69 92 LYS A O 1
ATOM 726 N N . GLY A 1 93 ? 1.353 11.101 0.413 1.00 53.78 93 GLY A N 1
ATOM 727 C CA . GLY A 1 93 ? 0.526 10.526 -0.650 1.00 53.78 93 GLY A CA 1
ATOM 728 C C . GLY A 1 93 ? -0.100 11.566 -1.586 1.00 53.78 93 GLY A C 1
ATOM 729 O O . GLY A 1 93 ? -1.054 11.246 -2.287 1.00 53.78 93 GLY A O 1
ATOM 730 N N . ALA A 1 94 ? 0.412 12.800 -1.599 1.00 55.19 94 ALA A N 1
ATOM 731 C CA . ALA A 1 94 ? -0.030 13.868 -2.493 1.00 55.19 94 ALA A CA 1
ATOM 732 C C . ALA A 1 94 ? 0.943 14.062 -3.670 1.00 55.19 94 ALA A C 1
ATOM 734 O O . ALA A 1 94 ? 2.091 13.612 -3.631 1.00 55.19 94 ALA A O 1
ATOM 735 N N . SER A 1 95 ? 0.487 14.755 -4.718 1.00 57.50 95 SER A N 1
ATOM 736 C CA . SER A 1 95 ? 1.311 15.072 -5.892 1.00 57.50 95 SER A CA 1
ATOM 737 C C . SER A 1 95 ? 2.627 15.760 -5.503 1.00 57.50 95 SER A C 1
ATOM 739 O O . SER A 1 95 ? 2.682 16.592 -4.588 1.00 57.50 95 SER A O 1
ATOM 741 N N . ARG A 1 96 ? 3.713 15.401 -6.194 1.00 63.38 96 ARG A N 1
ATOM 742 C CA . ARG A 1 96 ? 5.044 15.972 -5.966 1.00 63.38 96 ARG A CA 1
ATOM 743 C C . ARG A 1 96 ? 5.159 17.322 -6.651 1.00 63.38 96 ARG A C 1
ATOM 745 O O . ARG A 1 96 ? 5.631 17.428 -7.778 1.00 63.38 96 ARG A O 1
ATOM 752 N N . ASN A 1 97 ? 4.784 18.367 -5.922 1.00 59.94 97 ASN A N 1
ATOM 753 C CA . ASN A 1 97 ? 4.928 19.746 -6.389 1.00 59.94 97 ASN A CA 1
ATOM 754 C C . ASN A 1 97 ? 6.395 20.129 -6.657 1.00 59.94 97 ASN A C 1
ATOM 756 O O . ASN A 1 97 ? 6.651 21.004 -7.472 1.00 59.94 97 ASN A O 1
ATOM 760 N N . GLU A 1 98 ? 7.357 19.462 -6.019 1.00 66.12 98 GLU A N 1
ATOM 761 C CA . GLU A 1 98 ? 8.799 19.718 -6.170 1.00 66.12 98 GLU A CA 1
ATOM 762 C C . GLU A 1 98 ? 9.454 18.899 -7.298 1.00 66.12 98 GLU A C 1
ATOM 764 O O . GLU A 1 98 ? 10.628 19.087 -7.598 1.00 66.12 98 GLU A O 1
ATOM 769 N N . GLY A 1 99 ? 8.703 18.009 -7.959 1.00 73.56 99 GLY A N 1
ATOM 770 C CA . GLY A 1 99 ? 9.226 17.122 -8.999 1.00 73.56 99 GLY A CA 1
ATOM 771 C C . GLY A 1 99 ? 9.967 15.883 -8.470 1.00 73.56 99 GLY A C 1
ATOM 772 O O . GLY A 1 99 ? 9.892 15.521 -7.288 1.00 73.56 99 GLY A O 1
ATOM 773 N N . PHE A 1 100 ? 10.642 15.189 -9.390 1.00 80.62 100 PHE A N 1
ATOM 774 C CA . PHE A 1 100 ? 11.425 13.979 -9.128 1.00 80.62 100 PHE A CA 1
ATOM 775 C C . PHE A 1 100 ? 12.878 14.328 -8.775 1.00 80.62 100 PHE A C 1
ATOM 777 O O . PHE A 1 100 ? 13.515 15.127 -9.456 1.00 80.62 100 PHE A O 1
ATOM 784 N N . ARG A 1 101 ? 13.398 13.697 -7.721 1.00 82.75 101 ARG A N 1
ATOM 785 C CA . ARG A 1 101 ? 14.806 13.708 -7.302 1.00 82.75 101 ARG A CA 1
ATOM 786 C C . ARG A 1 101 ? 15.596 12.720 -8.153 1.00 82.75 101 ARG A C 1
ATOM 788 O O . ARG A 1 101 ? 15.028 11.782 -8.700 1.00 82.75 101 ARG A O 1
ATOM 795 N N . GLU A 1 102 ? 16.915 12.862 -8.170 1.00 82.31 102 GLU A N 1
ATOM 796 C CA . GLU A 1 102 ? 17.826 11.964 -8.894 1.00 82.31 102 GLU A CA 1
ATOM 797 C C . GLU A 1 102 ? 17.621 10.479 -8.540 1.00 82.31 102 GLU A C 1
ATOM 799 O O . GLU A 1 102 ? 17.506 9.635 -9.425 1.00 82.31 102 GLU A O 1
ATOM 804 N N . VAL A 1 103 ? 17.436 10.179 -7.248 1.00 83.88 103 VAL A N 1
ATOM 805 C CA . VAL A 1 103 ? 17.129 8.824 -6.753 1.00 83.88 103 VAL A CA 1
ATOM 806 C C . VAL A 1 103 ? 15.831 8.239 -7.311 1.00 83.88 103 VAL A C 1
ATOM 808 O O . VAL A 1 103 ? 15.669 7.026 -7.334 1.00 83.88 103 VAL A O 1
ATOM 811 N N . ASP A 1 104 ? 14.882 9.071 -7.743 1.00 86.62 104 ASP A N 1
ATOM 812 C CA . ASP A 1 104 ? 13.635 8.573 -8.315 1.00 86.62 104 ASP A CA 1
ATOM 813 C C . ASP A 1 104 ? 13.871 8.033 -9.729 1.00 86.62 104 ASP A C 1
ATOM 815 O O . ASP A 1 104 ? 13.326 6.991 -10.077 1.00 86.62 104 ASP A O 1
ATOM 819 N N . TYR A 1 105 ? 14.717 8.685 -10.533 1.00 88.19 105 TYR A N 1
ATOM 820 C CA . TYR A 1 105 ? 15.012 8.237 -11.899 1.00 88.19 105 TYR A CA 1
ATOM 821 C C . TYR A 1 105 ? 15.635 6.844 -11.907 1.00 88.19 105 TYR A C 1
ATOM 823 O O . TYR A 1 105 ? 15.174 5.981 -12.653 1.00 88.19 105 TYR A O 1
ATOM 831 N N . THR A 1 106 ? 16.612 6.599 -11.033 1.00 90.56 106 THR A N 1
ATOM 832 C CA . THR A 1 106 ? 17.277 5.294 -10.926 1.00 90.56 106 THR A CA 1
ATOM 833 C C . THR A 1 106 ? 16.315 4.197 -10.467 1.00 90.56 106 THR A C 1
ATOM 835 O O . THR A 1 106 ? 16.321 3.097 -11.024 1.00 90.56 106 THR A O 1
ATOM 838 N N . VAL A 1 107 ? 15.434 4.501 -9.506 1.00 91.56 107 VAL A N 1
ATOM 839 C CA . VAL A 1 107 ? 14.403 3.566 -9.036 1.00 91.56 107 VAL A CA 1
ATOM 840 C C . VAL A 1 107 ? 13.398 3.261 -10.143 1.00 91.56 107 VAL A C 1
ATOM 842 O O . VAL A 1 107 ? 13.150 2.093 -10.429 1.00 91.56 107 VAL A O 1
ATOM 845 N N . PHE A 1 108 ? 12.836 4.270 -10.813 1.00 91.75 108 PHE A N 1
ATOM 846 C CA . PHE A 1 108 ? 11.841 4.053 -11.867 1.00 91.75 108 PHE A CA 1
ATOM 847 C C . PHE A 1 108 ? 12.423 3.345 -13.096 1.00 91.75 108 PHE A C 1
ATOM 849 O O . PHE A 1 108 ? 11.762 2.477 -13.670 1.00 91.75 108 PHE A O 1
ATOM 856 N N . GLU A 1 109 ? 13.675 3.625 -13.454 1.00 91.94 109 GLU A N 1
ATOM 857 C CA . GLU A 1 109 ? 14.391 2.878 -14.487 1.00 91.94 109 GLU A CA 1
ATOM 858 C C . GLU A 1 109 ? 14.521 1.393 -14.105 1.00 91.94 109 GLU A C 1
ATOM 860 O O . GLU A 1 109 ? 14.236 0.500 -14.913 1.00 91.94 109 GLU A O 1
ATOM 865 N N . ARG A 1 110 ? 14.896 1.108 -12.850 1.00 93.38 110 ARG A N 1
ATOM 866 C CA . ARG A 1 110 ? 15.007 -0.262 -12.341 1.00 93.38 110 ARG A CA 1
ATOM 867 C C . ARG A 1 110 ? 13.653 -0.964 -12.269 1.00 93.38 110 ARG A C 1
ATOM 869 O O . ARG A 1 110 ? 13.567 -2.108 -12.708 1.00 93.38 110 ARG A O 1
ATOM 876 N N . LEU A 1 111 ? 12.598 -0.285 -11.819 1.00 92.88 111 LEU A N 1
ATOM 877 C CA . LEU A 1 111 ? 11.226 -0.802 -11.853 1.00 92.88 111 LEU A CA 1
ATOM 878 C C . LEU A 1 111 ? 10.821 -1.183 -13.281 1.00 92.88 111 LEU A C 1
ATOM 880 O O . LEU A 1 111 ? 10.308 -2.277 -13.494 1.00 92.88 111 LEU A O 1
ATOM 884 N N . GLY A 1 112 ? 11.122 -0.338 -14.273 1.00 92.56 112 GLY A N 1
ATOM 885 C CA . GLY A 1 112 ? 10.876 -0.646 -15.683 1.00 92.56 112 GLY A CA 1
ATOM 886 C C . GLY A 1 112 ? 11.577 -1.928 -16.144 1.00 92.56 112 GLY A C 1
ATOM 887 O O . GLY A 1 112 ? 10.952 -2.773 -16.782 1.00 92.56 112 GLY A O 1
ATOM 888 N N . ARG A 1 113 ? 12.851 -2.124 -15.772 1.00 92.75 113 ARG A N 1
ATOM 889 C CA . ARG A 1 113 ? 13.590 -3.366 -16.076 1.00 92.75 113 ARG A CA 1
ATOM 890 C C . ARG A 1 113 ? 12.975 -4.601 -15.415 1.00 92.75 113 ARG A C 1
ATOM 892 O O . ARG A 1 113 ? 12.856 -5.631 -16.071 1.00 92.75 113 ARG A O 1
ATOM 899 N N . LEU A 1 114 ? 12.580 -4.505 -14.146 1.00 93.44 114 LEU A N 1
ATOM 900 C CA . LEU A 1 114 ? 11.996 -5.625 -13.399 1.00 93.44 114 LEU A CA 1
ATOM 901 C C . LEU A 1 114 ? 10.624 -6.025 -13.960 1.00 93.44 114 LEU A C 1
ATOM 903 O O . LEU A 1 114 ? 10.354 -7.208 -14.154 1.00 93.44 114 LEU A O 1
ATOM 907 N N . LEU A 1 115 ? 9.791 -5.042 -14.308 1.00 92.38 115 LEU A N 1
ATOM 908 C CA . LEU A 1 115 ? 8.498 -5.270 -14.958 1.00 92.38 115 LEU A CA 1
ATOM 909 C C . LEU A 1 115 ? 8.651 -5.873 -16.356 1.00 92.38 115 LEU A C 1
ATOM 911 O O . LEU A 1 115 ? 7.860 -6.729 -16.748 1.00 92.38 115 LEU A O 1
ATOM 915 N N . ARG A 1 116 ? 9.696 -5.472 -17.087 1.00 91.44 116 ARG A N 1
ATOM 916 C CA . ARG A 1 116 ? 10.046 -6.081 -18.371 1.00 91.44 116 ARG A CA 1
ATOM 917 C C . ARG A 1 116 ? 10.433 -7.550 -18.230 1.00 91.44 116 ARG A C 1
ATOM 919 O O . ARG A 1 116 ? 9.997 -8.372 -19.035 1.00 91.44 116 ARG A O 1
ATOM 926 N N . GLY A 1 117 ? 11.237 -7.862 -17.214 1.00 89.56 117 GLY A N 1
ATOM 927 C CA . GLY A 1 117 ? 11.605 -9.234 -16.866 1.00 89.56 117 GLY A CA 1
ATOM 928 C C . GLY A 1 117 ? 10.370 -10.087 -16.581 1.00 89.56 117 GLY A C 1
ATOM 929 O O . GLY A 1 117 ? 10.185 -11.116 -17.223 1.00 89.56 117 GLY A O 1
ATOM 930 N N . LEU A 1 118 ? 9.463 -9.589 -15.729 1.00 89.50 118 LEU A N 1
ATOM 931 C CA . LEU A 1 118 ? 8.182 -10.247 -15.435 1.00 89.50 118 LEU A CA 1
ATOM 932 C C . LEU A 1 118 ? 7.357 -10.529 -16.697 1.00 89.50 118 LEU A C 1
ATOM 934 O O . LEU A 1 118 ? 6.937 -11.663 -16.905 1.00 89.50 118 LEU A O 1
ATOM 938 N N . GLY A 1 119 ? 7.160 -9.532 -17.564 1.00 86.88 119 GLY A N 1
ATOM 939 C CA . GLY A 1 119 ? 6.357 -9.708 -18.781 1.00 86.88 119 GLY A CA 1
ATOM 940 C C . GLY A 1 119 ? 6.993 -10.603 -19.846 1.00 86.88 119 GLY A C 1
ATOM 941 O O . GLY A 1 119 ? 6.314 -11.045 -20.774 1.00 86.88 119 GLY A O 1
ATOM 942 N N . SER A 1 120 ? 8.290 -10.897 -19.727 1.00 85.56 120 SER A N 1
ATOM 943 C CA . SER A 1 120 ? 8.992 -11.809 -20.637 1.00 85.56 120 SER A CA 1
ATOM 944 C C . SER A 1 120 ? 8.783 -13.284 -20.275 1.00 85.56 120 SER A C 1
ATOM 946 O O . SER A 1 120 ? 9.048 -14.137 -21.115 1.00 85.56 120 SER A O 1
ATOM 948 N N . GLY A 1 121 ? 8.239 -13.584 -19.088 1.00 73.19 121 GLY A N 1
ATOM 949 C CA . GLY A 1 121 ? 7.959 -14.949 -18.622 1.00 73.19 121 GLY A CA 1
ATOM 950 C C . GLY A 1 121 ? 9.164 -15.670 -18.009 1.00 73.19 121 GLY A C 1
ATOM 951 O O . GLY A 1 121 ? 9.012 -16.747 -17.435 1.00 73.19 121 GLY A O 1
ATOM 952 N N . ASP A 1 122 ? 10.351 -15.066 -18.062 1.00 62.00 122 ASP A N 1
ATOM 953 C CA . ASP A 1 122 ? 11.555 -15.610 -17.448 1.00 62.00 122 ASP A CA 1
ATOM 954 C C . ASP A 1 122 ? 11.513 -15.357 -15.939 1.00 62.00 122 ASP A C 1
ATOM 956 O O . ASP A 1 122 ? 11.610 -14.224 -15.487 1.00 62.00 122 ASP A O 1
ATOM 960 N N . SER A 1 123 ? 11.414 -16.403 -15.118 1.00 68.38 123 SER A N 1
ATOM 961 C CA . SER A 1 123 ? 11.591 -16.329 -13.655 1.00 68.38 123 SER A CA 1
ATOM 962 C C . SER A 1 123 ? 10.646 -15.368 -12.898 1.00 68.38 123 SER A C 1
ATOM 964 O O . SER A 1 123 ? 11.093 -14.472 -12.178 1.00 68.38 123 SER A O 1
ATOM 966 N N . GLU A 1 124 ? 9.329 -15.606 -12.985 1.00 70.88 124 GLU A N 1
ATOM 967 C CA . GLU A 1 124 ? 8.283 -14.854 -12.256 1.00 70.88 124 GLU A CA 1
ATOM 968 C C . GLU A 1 124 ? 8.612 -14.635 -10.765 1.00 70.88 124 GLU A C 1
ATOM 970 O O . GLU A 1 124 ? 8.441 -13.531 -10.242 1.00 70.88 124 GLU A O 1
ATOM 975 N N . GLY A 1 125 ? 9.120 -15.673 -10.086 1.00 77.56 125 GLY A N 1
ATOM 976 C CA . GLY A 1 125 ? 9.499 -15.603 -8.673 1.00 77.56 125 GLY A CA 1
ATOM 977 C C . GLY A 1 125 ? 10.616 -14.592 -8.409 1.00 77.56 125 GLY A C 1
ATOM 978 O O . GLY A 1 125 ? 10.472 -13.721 -7.556 1.00 77.56 125 GLY A O 1
ATOM 979 N N . ARG A 1 126 ? 11.691 -14.634 -9.205 1.00 87.62 126 ARG A N 1
ATOM 980 C CA . ARG A 1 126 ? 12.868 -13.778 -9.016 1.00 87.62 126 ARG A CA 1
ATOM 981 C C . ARG A 1 126 ? 12.556 -12.307 -9.280 1.00 87.62 126 ARG A C 1
ATOM 983 O O . ARG A 1 126 ? 12.821 -11.463 -8.428 1.00 87.62 126 ARG A O 1
ATOM 990 N N . TYR A 1 127 ? 11.986 -11.982 -10.443 1.00 89.06 127 TYR A N 1
ATOM 991 C CA . TYR A 1 127 ? 11.676 -10.583 -10.756 1.00 89.06 127 TYR A CA 1
ATOM 992 C C . TYR A 1 127 ? 10.576 -10.025 -9.851 1.00 89.06 127 TYR A C 1
ATOM 994 O O . TYR A 1 127 ? 10.598 -8.837 -9.538 1.00 89.06 127 TYR A O 1
ATOM 1002 N N . GLY A 1 128 ? 9.642 -10.866 -9.394 1.00 89.31 128 GLY A N 1
ATOM 1003 C CA . GLY A 1 128 ? 8.636 -10.481 -8.409 1.00 89.31 128 GLY A CA 1
ATOM 1004 C C . GLY A 1 128 ? 9.251 -10.118 -7.055 1.00 89.31 128 GLY A C 1
ATOM 1005 O O . GLY A 1 128 ? 8.906 -9.084 -6.487 1.00 89.31 128 GLY A O 1
ATOM 1006 N N . GLU A 1 129 ? 10.184 -10.924 -6.548 1.00 91.19 129 GLU A N 1
ATOM 1007 C CA . GLU A 1 129 ? 10.897 -10.647 -5.294 1.00 91.19 129 GLU A CA 1
ATOM 1008 C C . GLU A 1 129 ? 11.773 -9.392 -5.389 1.00 91.19 129 GLU A C 1
ATOM 1010 O O . GLU A 1 129 ? 11.714 -8.527 -4.511 1.00 91.19 129 GLU A O 1
ATOM 1015 N N . GLU A 1 130 ? 12.533 -9.243 -6.479 1.00 93.25 130 GLU A N 1
ATOM 1016 C CA . GLU A 1 130 ? 13.356 -8.055 -6.718 1.00 93.25 130 GLU A CA 1
ATOM 1017 C C . GLU A 1 130 ? 12.491 -6.787 -6.856 1.00 93.25 130 GLU A C 1
ATOM 1019 O O . GLU A 1 130 ? 12.828 -5.751 -6.280 1.00 93.25 130 GLU A O 1
ATOM 1024 N N . LEU A 1 131 ? 11.344 -6.868 -7.549 1.00 93.62 131 LEU A N 1
ATOM 1025 C CA . LEU A 1 131 ? 10.379 -5.766 -7.669 1.00 93.62 131 LEU A CA 1
ATOM 1026 C C . LEU A 1 131 ? 9.820 -5.365 -6.305 1.00 93.62 131 LEU A C 1
ATOM 1028 O O . LEU A 1 131 ? 9.738 -4.176 -5.991 1.00 93.62 131 LEU A O 1
ATOM 1032 N N . TRP A 1 132 ? 9.448 -6.351 -5.488 1.00 94.56 132 TRP A N 1
ATOM 1033 C CA . TRP A 1 132 ? 8.925 -6.102 -4.152 1.00 94.56 132 TRP A CA 1
ATOM 1034 C C . TRP A 1 132 ? 9.958 -5.426 -3.250 1.00 94.56 132 TRP A C 1
ATOM 1036 O O . TRP A 1 132 ? 9.648 -4.430 -2.592 1.00 94.56 132 TRP A O 1
ATOM 1046 N N . SER A 1 133 ? 11.194 -5.928 -3.263 1.00 93.56 133 SER A N 1
ATOM 1047 C CA . SER A 1 133 ? 12.306 -5.357 -2.504 1.00 93.56 133 SER A CA 1
ATOM 1048 C C . SER A 1 133 ? 12.582 -3.908 -2.914 1.00 93.56 133 SER A C 1
ATOM 1050 O O . SER A 1 133 ? 12.651 -3.027 -2.055 1.00 93.56 133 SER A O 1
ATOM 1052 N N . GLU A 1 134 ? 12.633 -3.625 -4.221 1.00 93.81 134 GLU A N 1
ATOM 1053 C CA . GLU A 1 134 ? 12.871 -2.274 -4.738 1.00 93.81 134 GLU A CA 1
ATOM 1054 C C . GLU A 1 134 ? 11.773 -1.291 -4.300 1.00 93.81 134 GLU A C 1
ATOM 1056 O O . GLU A 1 134 ? 12.064 -0.190 -3.826 1.00 93.81 134 GLU A O 1
ATOM 1061 N N . MET A 1 135 ? 10.502 -1.704 -4.382 1.00 92.81 135 MET A N 1
ATOM 1062 C CA . MET A 1 135 ? 9.372 -0.895 -3.918 1.00 92.81 135 MET A CA 1
ATOM 1063 C C . MET A 1 135 ? 9.449 -0.606 -2.414 1.00 92.81 135 MET A C 1
ATOM 1065 O O . MET A 1 135 ? 9.184 0.523 -1.999 1.00 92.81 135 MET A O 1
ATOM 1069 N N . LEU A 1 136 ? 9.824 -1.590 -1.590 1.00 92.19 136 LEU A N 1
ATOM 1070 C CA . LEU A 1 136 ? 9.963 -1.404 -0.143 1.00 92.19 136 LEU A CA 1
ATOM 1071 C C . LEU A 1 136 ? 11.121 -0.473 0.218 1.00 92.19 136 LEU A C 1
ATOM 1073 O O . LEU A 1 136 ? 10.958 0.386 1.087 1.00 92.19 136 LEU A O 1
ATOM 1077 N N . VAL A 1 137 ? 12.267 -0.603 -0.456 1.00 91.69 137 VAL A N 1
ATOM 1078 C CA . VAL A 1 137 ? 13.412 0.303 -0.276 1.00 91.69 137 VAL A CA 1
ATOM 1079 C C . VAL A 1 137 ? 13.004 1.733 -0.618 1.00 91.69 137 VAL A C 1
ATOM 1081 O O . VAL A 1 137 ? 13.257 2.648 0.167 1.00 91.69 137 VAL A O 1
ATOM 1084 N N . TYR A 1 138 ? 12.293 1.918 -1.731 1.00 89.94 138 TYR A N 1
ATOM 1085 C CA . TYR A 1 138 ? 11.789 3.224 -2.142 1.00 89.94 138 TYR A CA 1
ATOM 1086 C C . TYR A 1 138 ? 10.770 3.818 -1.153 1.00 89.94 138 TYR A C 1
ATOM 1088 O O . TYR A 1 138 ? 10.773 5.022 -0.887 1.00 89.94 138 TYR A O 1
ATOM 1096 N N . TYR A 1 139 ? 9.921 2.977 -0.556 1.00 88.50 139 TYR A N 1
ATOM 1097 C CA . TYR A 1 139 ? 8.902 3.392 0.414 1.00 88.50 139 TYR A CA 1
ATOM 1098 C C . TYR A 1 139 ? 9.423 3.602 1.832 1.00 88.50 139 TYR A C 1
ATOM 1100 O O . TYR A 1 139 ? 8.723 4.215 2.641 1.00 88.50 139 TYR A O 1
ATOM 1108 N N . ARG A 1 140 ? 10.628 3.119 2.149 1.00 89.31 140 ARG A N 1
ATOM 1109 C CA . ARG A 1 140 ? 11.171 3.067 3.511 1.00 89.31 140 ARG A CA 1
ATOM 1110 C C . ARG A 1 140 ? 11.005 4.377 4.278 1.00 89.31 140 ARG A C 1
ATOM 1112 O O . ARG A 1 140 ? 10.473 4.367 5.384 1.00 89.31 140 ARG A O 1
ATOM 1119 N N . ALA A 1 141 ? 11.391 5.499 3.672 1.00 87.62 141 ALA A N 1
ATOM 1120 C CA . ALA A 1 141 ? 11.288 6.808 4.311 1.00 87.62 141 ALA A CA 1
ATOM 1121 C C . ALA A 1 141 ? 9.838 7.159 4.696 1.00 87.62 141 ALA A C 1
ATOM 1123 O O . ALA A 1 141 ? 9.604 7.671 5.788 1.00 87.62 141 ALA A O 1
ATOM 1124 N N . ARG A 1 142 ? 8.850 6.833 3.850 1.00 86.88 142 ARG A N 1
ATOM 1125 C CA . ARG A 1 142 ? 7.417 7.084 4.116 1.00 86.88 142 ARG A CA 1
ATOM 1126 C C . ARG A 1 142 ? 6.870 6.163 5.195 1.00 86.88 142 ARG A C 1
ATOM 1128 O O . ARG A 1 142 ? 6.102 6.598 6.055 1.00 86.88 142 ARG A O 1
ATOM 1135 N N . LEU A 1 143 ? 7.277 4.894 5.147 1.00 90.00 143 LEU A N 1
ATOM 1136 C CA . LEU A 1 143 ? 6.887 3.887 6.127 1.00 90.00 143 LEU A CA 1
ATOM 1137 C C . LEU A 1 143 ? 7.345 4.299 7.526 1.00 90.00 143 LEU A C 1
ATOM 1139 O O . LEU A 1 143 ? 6.519 4.366 8.434 1.00 90.00 143 LEU A O 1
ATOM 1143 N N . GLU A 1 144 ? 8.627 4.636 7.673 1.00 90.50 144 GLU A N 1
ATOM 1144 C CA . GLU A 1 144 ? 9.238 4.977 8.960 1.00 90.50 144 GLU A CA 1
ATOM 1145 C C . GLU A 1 144 ? 8.783 6.349 9.487 1.00 90.50 144 GLU A C 1
ATOM 1147 O O . GLU A 1 144 ? 8.492 6.475 10.675 1.00 90.50 144 GLU A O 1
ATOM 1152 N N . SER A 1 145 ? 8.682 7.370 8.626 1.00 88.25 145 SER A N 1
ATOM 1153 C CA . SER A 1 145 ? 8.371 8.744 9.061 1.00 88.25 145 SER A CA 1
ATOM 1154 C C . SER A 1 145 ? 6.882 9.028 9.251 1.00 88.25 145 SER A C 1
ATOM 1156 O O . SER A 1 145 ? 6.523 9.849 10.093 1.00 88.25 145 SER A O 1
ATOM 1158 N N . THR A 1 146 ? 6.011 8.387 8.464 1.00 88.94 146 THR A N 1
ATOM 1159 C CA . THR A 1 146 ? 4.608 8.808 8.342 1.00 88.94 146 THR A CA 1
ATOM 1160 C C . THR A 1 146 ? 3.642 7.663 8.617 1.00 88.94 146 THR A C 1
ATOM 1162 O O . THR A 1 146 ? 2.814 7.770 9.522 1.00 88.94 146 THR A O 1
ATOM 1165 N N . TYR A 1 147 ? 3.731 6.552 7.879 1.00 90.69 147 TYR A N 1
ATOM 1166 C CA . TYR A 1 147 ? 2.670 5.535 7.909 1.00 90.69 147 TYR A CA 1
ATOM 1167 C C . TYR A 1 147 ? 2.674 4.727 9.208 1.00 90.69 147 TYR A C 1
ATOM 1169 O O . TYR A 1 147 ? 1.630 4.602 9.849 1.00 90.69 147 TYR A O 1
ATOM 1177 N N . ILE A 1 148 ? 3.835 4.216 9.633 1.00 92.88 148 ILE A N 1
ATOM 1178 C CA . ILE A 1 148 ? 3.947 3.437 10.874 1.00 92.88 148 ILE A CA 1
ATOM 1179 C C . ILE A 1 148 ? 3.625 4.308 12.102 1.00 92.88 148 ILE A C 1
ATOM 1181 O O . ILE A 1 148 ? 2.820 3.865 12.926 1.00 92.88 148 ILE A O 1
ATOM 1185 N N . PRO A 1 149 ? 4.153 5.543 12.250 1.00 93.81 149 PRO A N 1
ATOM 1186 C CA . PRO A 1 149 ? 3.784 6.415 13.366 1.00 93.81 149 PRO A CA 1
ATOM 1187 C C . PRO A 1 149 ? 2.291 6.769 13.411 1.00 93.81 149 PRO A C 1
ATOM 1189 O O . PRO A 1 149 ? 1.675 6.666 14.474 1.00 93.81 149 PRO A O 1
ATOM 1192 N N . ALA A 1 150 ? 1.685 7.128 12.272 1.00 92.81 150 ALA A N 1
ATOM 1193 C CA . ALA A 1 150 ? 0.257 7.445 12.206 1.00 92.81 150 ALA A CA 1
ATOM 1194 C C . ALA A 1 150 ? -0.606 6.240 12.604 1.00 92.81 150 ALA A C 1
ATOM 1196 O O . ALA A 1 150 ? -1.546 6.368 13.392 1.00 92.81 150 ALA A O 1
ATOM 1197 N N . LEU A 1 151 ? -0.242 5.051 12.123 1.00 93.81 151 LEU A N 1
ATOM 1198 C CA . LEU A 1 151 ? -0.930 3.813 12.460 1.00 93.81 151 LEU A CA 1
ATOM 1199 C C . LEU A 1 151 ? -0.765 3.442 13.940 1.00 93.81 151 LEU A C 1
ATOM 1201 O O . LEU A 1 151 ? -1.749 3.086 14.586 1.00 93.81 151 LEU A O 1
ATOM 1205 N N . ARG A 1 152 ? 0.439 3.603 14.514 1.00 94.38 152 ARG A N 1
ATOM 1206 C CA . ARG A 1 152 ? 0.674 3.446 15.962 1.00 94.38 152 ARG A CA 1
ATOM 1207 C C . ARG A 1 152 ? -0.234 4.360 16.776 1.00 94.38 152 ARG A C 1
ATOM 1209 O O . ARG A 1 152 ? -0.795 3.905 17.769 1.00 94.38 152 ARG A O 1
ATOM 1216 N N . SER A 1 153 ? -0.381 5.621 16.369 1.00 95.38 153 SER A N 1
ATOM 1217 C CA . SER A 1 153 ? -1.278 6.568 17.039 1.00 95.38 153 SER A CA 1
ATOM 1218 C C . SER A 1 153 ? -2.725 6.083 16.990 1.00 95.38 153 SER A C 1
ATOM 1220 O O . SER A 1 153 ? -3.352 5.926 18.032 1.00 95.38 153 SER A O 1
ATOM 1222 N N . SER A 1 154 ? -3.236 5.743 15.803 1.00 94.62 154 SER A N 1
ATOM 1223 C CA . SER A 1 154 ? -4.626 5.290 15.660 1.00 94.62 154 SER A CA 1
ATOM 1224 C C . SER A 1 154 ? -4.926 3.995 16.411 1.00 94.62 154 SER A C 1
ATOM 1226 O O . SER A 1 154 ? -6.016 3.852 16.959 1.00 94.62 154 SER A O 1
ATOM 1228 N N . LEU A 1 155 ? -3.969 3.066 16.482 1.00 93.62 155 LEU A N 1
ATOM 1229 C CA . LEU A 1 155 ? -4.113 1.842 17.272 1.00 93.62 155 LEU A CA 1
ATOM 1230 C C . LEU A 1 155 ? -4.184 2.132 18.777 1.00 93.62 155 LEU A C 1
ATOM 1232 O O . LEU A 1 155 ? -4.968 1.490 19.471 1.00 93.62 155 LEU A O 1
ATOM 1236 N N . LYS A 1 156 ? -3.419 3.112 19.287 1.00 92.75 156 LYS A N 1
ATOM 1237 C CA . LYS A 1 156 ? -3.524 3.559 20.692 1.00 92.75 156 LYS A CA 1
ATOM 1238 C C . LYS A 1 156 ? -4.887 4.179 20.987 1.00 92.75 156 LYS A C 1
ATOM 1240 O O . LYS A 1 156 ? -5.483 3.884 22.019 1.00 92.75 156 LYS A O 1
ATOM 1245 N N . ASP A 1 157 ? -5.403 4.983 20.064 1.00 92.19 157 ASP A N 1
ATOM 1246 C CA . ASP A 1 157 ? -6.701 5.647 20.222 1.00 92.19 157 ASP A CA 1
ATOM 1247 C C . ASP A 1 157 ? -7.884 4.664 20.204 1.00 92.19 157 ASP A C 1
ATOM 1249 O O . ASP A 1 157 ? -8.976 4.984 20.686 1.00 92.19 157 ASP A O 1
ATOM 1253 N N . CYS A 1 158 ? -7.659 3.461 19.667 1.00 90.88 158 CYS A N 1
ATOM 1254 C CA . CYS A 1 158 ? -8.659 2.419 19.461 1.00 90.88 158 CYS A CA 1
ATOM 1255 C C . CYS A 1 158 ? -8.485 1.193 20.377 1.00 90.88 158 CYS A C 1
ATOM 1257 O O . CYS A 1 158 ? -9.092 0.162 20.116 1.00 90.88 158 CYS A O 1
ATOM 1259 N N . VAL A 1 159 ? -7.707 1.279 21.466 1.00 86.25 159 VAL A N 1
ATOM 1260 C CA . VAL A 1 159 ? -7.414 0.126 22.354 1.00 86.25 159 VAL A CA 1
ATOM 1261 C C . VAL A 1 159 ? -8.668 -0.560 22.913 1.00 86.25 159 VAL A C 1
ATOM 1263 O O . VAL A 1 159 ? -8.658 -1.767 23.147 1.00 86.25 159 VAL A O 1
ATOM 1266 N N . HIS A 1 160 ? -9.753 0.189 23.117 1.00 84.50 160 HIS A N 1
ATOM 1267 C CA . HIS A 1 160 ? -11.032 -0.351 23.586 1.00 84.50 160 HIS A CA 1
ATOM 1268 C C . HIS A 1 160 ? -11.658 -1.344 22.592 1.00 84.50 160 HIS A C 1
ATOM 1270 O O . HIS A 1 160 ? -12.311 -2.289 23.020 1.00 84.50 160 HIS A O 1
ATOM 1276 N N . LEU A 1 161 ? -11.393 -1.202 21.284 1.00 83.81 161 LEU A N 1
ATOM 1277 C CA . LEU A 1 161 ? -11.906 -2.119 20.260 1.00 83.81 161 LEU A CA 1
ATOM 1278 C C . LEU A 1 161 ? -11.409 -3.555 20.440 1.00 83.81 161 LEU A C 1
ATOM 1280 O O . LEU A 1 161 ? -12.041 -4.466 19.917 1.00 83.81 161 LEU A O 1
ATOM 1284 N N . PHE A 1 162 ? -10.288 -3.763 21.138 1.00 79.81 162 PHE A N 1
ATOM 1285 C CA . PHE A 1 162 ? -9.647 -5.074 21.270 1.00 79.81 162 PHE A CA 1
ATOM 1286 C C . PHE A 1 162 ? -10.058 -5.851 22.524 1.00 79.81 162 PHE A C 1
ATOM 1288 O O . PHE A 1 162 ? -9.662 -7.005 22.654 1.00 79.81 162 PHE A O 1
ATOM 1295 N N . ARG A 1 163 ? -10.785 -5.234 23.466 1.00 70.81 163 ARG A N 1
ATOM 1296 C CA . ARG A 1 163 ? -11.040 -5.830 24.792 1.00 70.81 163 ARG A CA 1
ATOM 1297 C C . ARG A 1 163 ? -12.398 -6.498 24.936 1.00 70.81 163 ARG A C 1
ATOM 1299 O O . ARG A 1 163 ? -12.498 -7.437 25.717 1.00 70.81 163 ARG A O 1
ATOM 1306 N N . ASP A 1 164 ? -13.400 -6.052 24.188 1.00 62.50 164 ASP A N 1
ATOM 1307 C CA . ASP A 1 164 ? -14.764 -6.515 24.409 1.00 62.50 164 ASP A CA 1
ATOM 1308 C C . ASP A 1 164 ? -15.189 -7.558 23.374 1.00 62.50 164 ASP A C 1
ATOM 1310 O O . ASP A 1 164 ? -15.220 -7.292 22.166 1.00 62.50 164 ASP A O 1
ATOM 1314 N N . ASP A 1 165 ? -15.572 -8.737 23.863 1.00 65.50 165 ASP A N 1
ATOM 1315 C CA . ASP A 1 165 ? -16.460 -9.624 23.123 1.00 65.50 165 ASP A CA 1
ATOM 1316 C C . ASP A 1 165 ? -17.877 -9.056 23.222 1.00 65.50 165 ASP A C 1
ATOM 1318 O O . ASP A 1 165 ? -18.569 -9.204 24.227 1.00 65.50 165 ASP A O 1
ATOM 1322 N N . GLN A 1 166 ? -18.265 -8.320 22.186 1.00 69.44 166 GLN A N 1
ATOM 1323 C CA . GLN A 1 166 ? -19.563 -7.656 22.104 1.00 69.44 166 GLN A CA 1
ATOM 1324 C C . GLN A 1 166 ? -20.657 -8.593 21.555 1.00 69.44 166 GLN A C 1
ATOM 1326 O O . GLN A 1 166 ? -21.771 -8.141 21.306 1.00 69.44 166 GLN A O 1
ATOM 1331 N N . GLY A 1 167 ? -20.357 -9.883 21.319 1.00 72.88 167 GLY A N 1
ATOM 1332 C CA . GLY A 1 167 ? -21.313 -10.836 20.738 1.00 72.88 167 GLY A CA 1
ATOM 1333 C C . GLY A 1 167 ? -21.762 -10.474 19.314 1.00 72.88 167 GLY A C 1
ATOM 1334 O O . GLY A 1 167 ? -22.797 -10.936 18.847 1.00 72.88 167 GLY A O 1
ATOM 1335 N N . ASP A 1 168 ? -20.990 -9.634 18.623 1.00 79.12 168 ASP A N 1
ATOM 1336 C CA . ASP A 1 168 ? -21.336 -8.987 17.351 1.00 79.12 168 ASP A CA 1
ATOM 1337 C C . ASP A 1 168 ? -20.684 -9.651 16.124 1.00 79.12 168 ASP A C 1
ATOM 1339 O O . ASP A 1 168 ? -20.707 -9.108 15.021 1.00 79.12 168 ASP A O 1
ATOM 1343 N N . GLY A 1 169 ? -20.075 -10.826 16.310 1.00 83.31 169 GLY A N 1
ATOM 1344 C CA . GLY A 1 169 ? -19.439 -11.598 15.241 1.00 83.31 169 GLY A CA 1
ATOM 1345 C C . GLY A 1 169 ? -18.064 -11.084 14.792 1.00 83.31 169 GLY A C 1
ATOM 1346 O O . GLY A 1 169 ? -17.468 -11.672 13.891 1.00 83.31 169 GLY A O 1
ATOM 1347 N N . PHE A 1 170 ? -17.507 -10.038 15.420 1.00 87.88 170 PHE A N 1
ATOM 1348 C CA . PHE A 1 170 ? -16.198 -9.478 15.042 1.00 87.88 170 PHE A CA 1
ATOM 1349 C C . PHE A 1 170 ? -15.008 -10.022 15.852 1.00 87.88 170 PHE A C 1
ATOM 1351 O O . PHE A 1 170 ? -13.894 -9.511 15.730 1.00 87.88 170 PHE A O 1
ATOM 1358 N N . THR A 1 171 ? -15.185 -11.071 16.658 1.00 87.56 171 THR A N 1
ATOM 1359 C CA . THR A 1 171 ? -14.147 -11.606 17.563 1.00 87.56 171 THR A CA 1
ATOM 1360 C C . THR A 1 171 ? -12.846 -11.968 16.837 1.00 87.56 171 THR A C 1
ATOM 1362 O O . THR A 1 171 ? -11.773 -11.507 17.229 1.00 87.56 171 THR A O 1
ATOM 1365 N N . THR A 1 172 ? -12.920 -12.695 15.718 1.00 87.94 172 THR A N 1
ATOM 1366 C CA . THR A 1 172 ? -11.740 -13.038 14.898 1.00 87.94 172 THR A CA 1
ATOM 1367 C C . THR A 1 172 ? -11.054 -11.796 14.325 1.00 87.94 172 THR A C 1
ATOM 1369 O O . THR A 1 172 ? -9.828 -11.735 14.238 1.00 87.94 172 THR A O 1
ATOM 1372 N N . ILE A 1 173 ? -11.831 -10.767 13.976 1.00 90.12 173 ILE A N 1
ATOM 1373 C CA . ILE A 1 173 ? -11.308 -9.508 13.440 1.00 90.12 173 ILE A CA 1
ATOM 1374 C C . ILE A 1 173 ? -10.563 -8.722 14.516 1.00 90.12 173 ILE A C 1
ATOM 1376 O O . ILE A 1 173 ? -9.459 -8.238 14.267 1.00 90.12 173 ILE A O 1
ATOM 1380 N N . ARG A 1 174 ? -11.120 -8.640 15.729 1.00 90.69 174 ARG A N 1
ATOM 1381 C CA . ARG A 1 174 ? -10.453 -8.014 16.879 1.00 90.69 174 ARG A CA 1
ATOM 1382 C C . ARG A 1 174 ? -9.144 -8.716 17.216 1.00 90.69 174 ARG A C 1
ATOM 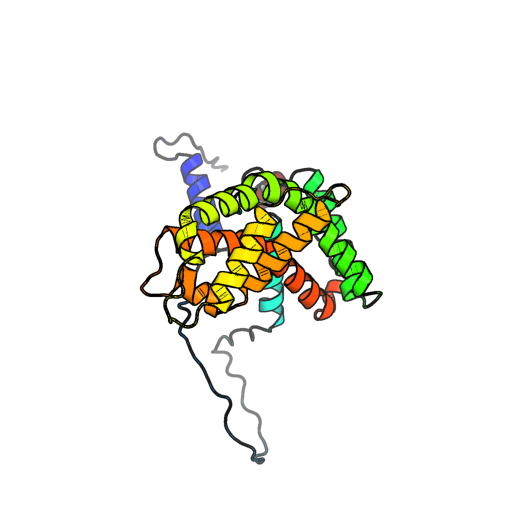1384 O O . ARG A 1 174 ? -8.146 -8.038 17.436 1.00 90.69 174 ARG A O 1
ATOM 1391 N N . GLN A 1 175 ? -9.124 -10.049 17.187 1.00 89.75 175 GLN A N 1
ATOM 1392 C CA . GLN A 1 175 ? -7.903 -10.837 17.383 1.00 89.75 175 GLN A CA 1
ATOM 1393 C C . GLN A 1 175 ? -6.858 -10.555 16.295 1.00 89.75 175 GLN A C 1
ATOM 1395 O O . GLN A 1 175 ? -5.691 -10.333 16.613 1.00 89.75 175 GLN A O 1
ATOM 1400 N N . GLY A 1 176 ? -7.266 -10.498 15.022 1.00 90.94 176 GLY A N 1
ATOM 1401 C CA . GLY A 1 176 ? -6.375 -10.149 13.913 1.00 90.94 176 GLY A CA 1
ATOM 1402 C C . GLY A 1 176 ? -5.792 -8.737 14.039 1.00 90.94 176 GLY A C 1
ATOM 1403 O O . GLY A 1 176 ? -4.589 -8.541 13.858 1.00 90.94 176 GLY A O 1
ATOM 1404 N N . LEU A 1 177 ? -6.617 -7.756 14.416 1.00 92.31 177 LEU A N 1
ATOM 1405 C CA . LEU A 1 177 ? -6.163 -6.386 14.662 1.00 92.31 177 LEU A CA 1
ATOM 1406 C C . LEU A 1 177 ? -5.248 -6.283 15.890 1.00 92.31 177 LEU A C 1
ATOM 1408 O O . LEU A 1 177 ? -4.287 -5.519 15.851 1.00 92.31 177 LEU A O 1
ATOM 1412 N N . LEU A 1 178 ? -5.500 -7.060 16.946 1.00 91.81 178 LEU A N 1
ATOM 1413 C CA . LEU A 1 178 ? -4.635 -7.133 18.125 1.00 91.81 178 LEU A CA 1
ATOM 1414 C C . LEU A 1 178 ? -3.277 -7.768 17.788 1.00 91.81 178 LEU A C 1
ATOM 1416 O O . LEU A 1 178 ? -2.237 -7.256 18.193 1.00 91.81 178 LEU A O 1
ATOM 1420 N N . ALA A 1 179 ? -3.255 -8.840 16.994 1.00 91.62 179 ALA A N 1
ATOM 1421 C CA . ALA A 1 179 ? -2.010 -9.438 16.513 1.00 91.62 179 ALA A CA 1
ATOM 1422 C C . ALA A 1 179 ? -1.206 -8.446 15.656 1.00 91.62 179 ALA A C 1
ATOM 1424 O O . ALA A 1 179 ? 0.009 -8.312 15.810 1.00 91.62 179 ALA A O 1
ATOM 1425 N N . PHE A 1 180 ? -1.893 -7.700 14.790 1.00 93.38 180 PHE A N 1
ATOM 1426 C CA . PHE A 1 180 ? -1.280 -6.645 13.993 1.00 93.38 180 PHE A CA 1
ATOM 1427 C C . PHE A 1 180 ? -0.784 -5.471 14.846 1.00 93.38 180 PHE A C 1
ATOM 1429 O O . PHE A 1 180 ? 0.287 -4.925 14.578 1.00 93.38 180 PHE A O 1
ATOM 1436 N N . GLN A 1 181 ? -1.521 -5.116 15.903 1.00 93.38 181 GLN A N 1
ATOM 1437 C CA . GLN A 1 181 ? -1.075 -4.158 16.904 1.00 93.38 181 GLN A CA 1
ATOM 1438 C C . GLN A 1 181 ? 0.247 -4.630 17.510 1.00 93.38 181 GLN A C 1
ATOM 1440 O O . GLN A 1 181 ? 1.235 -3.911 17.405 1.00 93.38 181 GLN A O 1
ATOM 1445 N N . ASN A 1 182 ? 0.307 -5.843 18.054 1.00 91.81 182 ASN A N 1
ATOM 1446 C CA . ASN A 1 182 ? 1.530 -6.375 18.658 1.00 91.81 182 ASN A CA 1
ATOM 1447 C C . ASN A 1 182 ? 2.715 -6.317 17.684 1.00 91.81 182 ASN A C 1
ATOM 1449 O O . ASN A 1 182 ? 3.723 -5.707 18.012 1.00 91.81 182 ASN A O 1
ATOM 1453 N N . LEU A 1 183 ? 2.543 -6.767 16.437 1.00 91.62 183 LEU A N 1
ATOM 1454 C CA . LEU A 1 183 ? 3.576 -6.690 15.393 1.00 91.62 183 LEU A CA 1
ATOM 1455 C C . LEU A 1 183 ? 4.091 -5.258 15.140 1.00 91.62 183 LEU A C 1
ATOM 1457 O O . LEU A 1 183 ? 5.276 -5.031 14.887 1.00 91.62 183 LEU A O 1
ATOM 1461 N N . ILE A 1 184 ? 3.198 -4.269 15.165 1.00 91.38 184 ILE A N 1
ATOM 1462 C CA . ILE A 1 184 ? 3.575 -2.864 15.014 1.00 91.38 184 ILE A CA 1
ATOM 1463 C C . ILE A 1 184 ? 4.344 -2.379 16.235 1.00 91.38 184 ILE A C 1
ATOM 1465 O O . ILE A 1 184 ? 5.313 -1.630 16.079 1.00 91.38 184 ILE A O 1
ATOM 1469 N N . PHE A 1 185 ? 3.884 -2.739 17.433 1.00 90.00 185 PHE A N 1
ATOM 1470 C CA . PHE A 1 185 ? 4.437 -2.244 18.685 1.00 90.00 185 PHE A CA 1
ATOM 1471 C C . PHE A 1 185 ? 5.770 -2.886 19.041 1.00 90.00 185 PHE A C 1
ATOM 1473 O O . PHE A 1 185 ? 6.655 -2.154 19.501 1.00 90.00 185 PHE A O 1
ATOM 1480 N N . ASP A 1 186 ? 5.918 -4.172 18.739 1.00 84.81 186 ASP A N 1
ATOM 1481 C CA . ASP A 1 186 ? 7.142 -4.938 18.880 1.00 84.81 186 ASP A CA 1
ATOM 1482 C C . ASP A 1 186 ? 8.269 -4.244 18.112 1.00 84.81 186 ASP A C 1
ATOM 1484 O O . ASP A 1 186 ? 8.097 -3.717 17.009 1.00 84.81 186 ASP A O 1
ATOM 1488 N N . GLY A 1 187 ? 9.429 -4.122 18.752 1.00 70.94 187 GLY A N 1
ATOM 1489 C CA . GLY A 1 187 ? 10.621 -3.546 18.137 1.00 70.94 187 GLY A CA 1
ATOM 1490 C C . GLY A 1 187 ? 11.147 -4.421 16.998 1.00 70.94 187 GLY A C 1
ATOM 1491 O O . GLY A 1 187 ? 10.563 -5.442 16.649 1.00 70.94 187 GLY A O 1
ATOM 1492 N N . ASN A 1 188 ? 12.274 -4.030 16.402 1.00 71.06 188 ASN A N 1
ATOM 1493 C CA . ASN A 1 188 ? 12.978 -4.980 15.545 1.00 71.06 188 ASN A CA 1
ATOM 1494 C C . ASN A 1 188 ? 13.502 -6.099 16.431 1.00 71.06 188 ASN A C 1
ATOM 1496 O O . ASN A 1 188 ? 14.173 -5.822 17.429 1.00 71.06 188 ASN A O 1
ATOM 1500 N N . THR A 1 189 ? 13.252 -7.345 16.049 1.00 73.69 189 THR A N 1
ATOM 1501 C CA . THR A 1 189 ? 13.986 -8.455 16.647 1.00 73.69 189 THR A CA 1
ATOM 1502 C C . THR A 1 189 ? 15.465 -8.337 16.259 1.00 73.69 189 THR A C 1
ATOM 1504 O O . THR A 1 189 ? 15.759 -8.008 15.103 1.00 73.69 189 THR A O 1
ATOM 1507 N N . PRO A 1 190 ? 16.413 -8.583 17.182 1.00 68.94 190 PRO A N 1
ATOM 1508 C CA . PRO A 1 190 ? 17.838 -8.562 16.865 1.00 68.94 190 PRO A CA 1
ATOM 1509 C C . PRO A 1 190 ? 18.149 -9.446 15.649 1.00 68.94 190 PRO A C 1
ATOM 1511 O O . PRO A 1 190 ? 17.764 -10.611 15.618 1.00 68.94 190 PRO A O 1
ATOM 1514 N N . GLY A 1 191 ? 18.811 -8.881 14.636 1.00 67.31 191 GLY A N 1
ATOM 1515 C CA . GLY A 1 191 ? 19.168 -9.586 13.397 1.00 67.31 191 GLY A CA 1
ATOM 1516 C C . GLY A 1 191 ? 18.126 -9.544 12.271 1.00 67.31 191 GLY A C 1
ATOM 1517 O O . GLY A 1 191 ? 18.434 -9.981 11.167 1.00 67.31 191 GLY A O 1
ATOM 1518 N N . GLN A 1 192 ? 16.928 -8.989 12.490 1.00 76.56 192 GLN A N 1
ATOM 1519 C CA . GLN A 1 192 ? 15.940 -8.824 11.419 1.00 76.56 192 GLN A CA 1
ATOM 1520 C C . GLN A 1 192 ? 16.329 -7.676 10.481 1.00 76.56 192 GLN A C 1
ATOM 1522 O O . GLN A 1 192 ? 16.568 -6.548 10.922 1.00 76.56 192 GLN A O 1
ATOM 1527 N N . VAL A 1 193 ? 16.345 -7.942 9.173 1.00 79.56 193 VAL A N 1
ATOM 1528 C CA . VAL A 1 193 ? 16.546 -6.898 8.164 1.00 79.56 193 VAL A CA 1
ATOM 1529 C C . VAL A 1 193 ? 15.328 -5.969 8.171 1.00 79.56 193 VAL A C 1
ATOM 1531 O O . VAL A 1 193 ? 14.184 -6.417 8.137 1.00 79.56 193 VAL A O 1
ATOM 1534 N N . MET A 1 194 ? 15.557 -4.651 8.189 1.00 78.50 194 MET A N 1
ATOM 1535 C CA . MET A 1 194 ? 14.480 -3.643 8.214 1.00 78.50 194 MET A CA 1
ATOM 1536 C C . MET A 1 194 ? 13.445 -3.841 7.102 1.00 78.50 194 MET A C 1
ATOM 1538 O O . MET A 1 194 ? 12.247 -3.661 7.314 1.00 78.50 194 MET A O 1
ATOM 1542 N N . THR A 1 195 ? 13.909 -4.224 5.914 1.00 81.31 195 THR A N 1
ATOM 1543 C CA . THR A 1 195 ? 13.057 -4.501 4.754 1.00 81.31 195 THR A CA 1
ATOM 1544 C C . THR A 1 195 ? 12.102 -5.664 5.015 1.00 81.31 195 THR A C 1
ATOM 1546 O O . THR A 1 195 ? 10.933 -5.567 4.648 1.00 81.31 195 THR A O 1
ATOM 1549 N N . ASP A 1 196 ? 12.539 -6.706 5.725 1.00 86.94 196 ASP A N 1
ATOM 1550 C CA . ASP A 1 196 ? 11.697 -7.858 6.064 1.00 86.94 196 ASP A CA 1
ATOM 1551 C C . ASP A 1 196 ? 10.586 -7.446 7.022 1.00 86.94 196 ASP A C 1
ATOM 1553 O O . ASP A 1 196 ? 9.420 -7.786 6.821 1.00 86.94 196 ASP A O 1
ATOM 1557 N N . ARG A 1 197 ? 10.913 -6.623 8.023 1.00 89.69 197 ARG A N 1
ATOM 1558 C CA . ARG A 1 197 ? 9.901 -6.070 8.925 1.00 89.69 197 ARG A CA 1
ATOM 1559 C C . ARG A 1 197 ? 8.867 -5.241 8.167 1.00 89.69 197 ARG A C 1
ATOM 1561 O O . ARG A 1 197 ? 7.666 -5.424 8.364 1.00 89.69 197 ARG A O 1
ATOM 1568 N N . HIS A 1 198 ? 9.317 -4.320 7.316 1.00 92.38 198 HIS A N 1
ATOM 1569 C CA . HIS A 1 198 ? 8.418 -3.498 6.507 1.00 92.38 198 HIS A CA 1
ATOM 1570 C C . HIS A 1 198 ? 7.543 -4.352 5.590 1.00 92.38 198 HIS A C 1
ATOM 1572 O O . HIS A 1 198 ? 6.344 -4.097 5.492 1.00 92.38 198 HIS A O 1
ATOM 1578 N N . SER A 1 199 ? 8.114 -5.395 4.987 1.00 94.00 199 SER A N 1
ATOM 1579 C CA . SER A 1 199 ? 7.387 -6.372 4.179 1.00 94.00 199 SER A CA 1
ATOM 1580 C C . SER A 1 199 ? 6.246 -7.007 4.973 1.00 94.00 199 SER A C 1
ATOM 1582 O O . SER A 1 199 ? 5.093 -6.931 4.549 1.00 94.00 199 SER A O 1
ATOM 1584 N N . ILE A 1 200 ? 6.534 -7.548 6.164 1.00 93.75 200 ILE A N 1
ATOM 1585 C CA . ILE A 1 200 ? 5.529 -8.201 7.016 1.00 93.75 200 ILE A CA 1
ATOM 1586 C C . ILE A 1 200 ? 4.420 -7.213 7.398 1.00 93.75 200 ILE A C 1
ATOM 1588 O O . ILE A 1 200 ? 3.239 -7.533 7.263 1.00 93.75 200 ILE A O 1
ATOM 1592 N N . LEU A 1 201 ? 4.778 -5.998 7.827 1.00 94.56 201 LEU A N 1
ATOM 1593 C CA . LEU A 1 201 ? 3.807 -4.969 8.210 1.00 94.56 201 LEU A CA 1
ATOM 1594 C C . LEU A 1 201 ? 2.878 -4.587 7.052 1.00 94.56 201 LEU A C 1
ATOM 1596 O O . LEU A 1 201 ? 1.661 -4.518 7.226 1.00 94.56 201 LEU A O 1
ATOM 1600 N N . VAL A 1 202 ? 3.443 -4.355 5.868 1.00 95.00 202 VAL A N 1
ATOM 1601 C CA . VAL A 1 202 ? 2.681 -3.968 4.677 1.00 95.00 202 VAL A CA 1
ATOM 1602 C C . VAL A 1 202 ? 1.787 -5.113 4.191 1.00 95.00 202 VAL A C 1
ATOM 1604 O O . VAL A 1 202 ? 0.636 -4.871 3.825 1.00 95.00 202 VAL A O 1
ATOM 1607 N N . ILE A 1 203 ? 2.269 -6.360 4.229 1.00 95.31 203 ILE A N 1
ATOM 1608 C CA . ILE A 1 203 ? 1.478 -7.548 3.873 1.00 95.31 203 ILE A CA 1
ATOM 1609 C C . ILE A 1 203 ? 0.304 -7.720 4.840 1.00 95.31 203 ILE A C 1
ATOM 1611 O O . ILE A 1 203 ? -0.830 -7.871 4.394 1.00 95.31 203 ILE A O 1
ATOM 1615 N N . LYS A 1 204 ? 0.538 -7.619 6.152 1.00 95.62 204 LYS A N 1
ATOM 1616 C CA . LYS A 1 204 ? -0.528 -7.745 7.157 1.00 95.62 204 LYS A CA 1
ATOM 1617 C C . LYS A 1 204 ? -1.569 -6.631 7.041 1.00 95.62 204 LYS A C 1
ATOM 1619 O O . LYS A 1 204 ? -2.765 -6.897 7.124 1.00 95.62 204 LYS A O 1
ATOM 1624 N N . ALA A 1 205 ? -1.139 -5.399 6.769 1.00 95.69 205 ALA A N 1
ATOM 1625 C CA . ALA A 1 205 ? -2.055 -4.293 6.495 1.00 95.69 205 ALA A CA 1
ATOM 1626 C C . ALA A 1 205 ? -2.905 -4.538 5.237 1.00 95.69 205 ALA A C 1
ATOM 1628 O O . ALA A 1 205 ? -4.094 -4.222 5.216 1.00 95.69 205 ALA A O 1
ATOM 1629 N N . TYR A 1 206 ? -2.307 -5.113 4.191 1.00 96.06 206 TYR A N 1
ATOM 1630 C CA . TYR A 1 206 ? -3.020 -5.505 2.980 1.00 96.06 206 TYR A CA 1
ATOM 1631 C C . TYR A 1 206 ? -4.051 -6.606 3.246 1.00 96.06 206 TYR A C 1
ATOM 1633 O O . TYR A 1 206 ? -5.196 -6.452 2.835 1.00 96.06 206 TYR A O 1
ATOM 1641 N N . GLU A 1 207 ? -3.691 -7.665 3.973 1.00 95.00 207 GLU A N 1
ATOM 1642 C CA . GLU A 1 207 ? -4.627 -8.733 4.351 1.00 95.00 207 GLU A CA 1
ATOM 1643 C C . GLU A 1 207 ? -5.848 -8.160 5.086 1.00 95.00 207 GLU A C 1
ATOM 1645 O O . GLU A 1 207 ? -6.981 -8.396 4.671 1.00 95.00 207 GLU A O 1
ATOM 1650 N N . LEU A 1 208 ? -5.624 -7.313 6.099 1.00 94.06 208 LEU A N 1
ATOM 1651 C CA . LEU A 1 208 ? -6.697 -6.635 6.833 1.00 94.06 208 LEU A CA 1
ATOM 1652 C C . LEU A 1 208 ? -7.560 -5.747 5.927 1.00 94.06 208 LEU A C 1
ATOM 1654 O O . LEU A 1 208 ? -8.781 -5.737 6.057 1.00 94.06 208 LEU A O 1
ATOM 1658 N N . ARG A 1 209 ? -6.947 -5.019 4.987 1.00 94.25 209 ARG A N 1
ATOM 1659 C CA . ARG A 1 209 ? -7.666 -4.190 4.007 1.00 94.25 209 ARG A CA 1
ATOM 1660 C C . ARG A 1 209 ? -8.582 -5.021 3.102 1.00 94.25 209 ARG A C 1
ATOM 1662 O O . ARG A 1 209 ? -9.630 -4.524 2.695 1.00 94.25 209 ARG A O 1
ATOM 1669 N N . MET A 1 210 ? -8.191 -6.244 2.751 1.00 92.50 210 MET A N 1
ATOM 1670 C CA . MET A 1 210 ? -8.979 -7.104 1.859 1.00 92.50 210 MET A CA 1
ATOM 1671 C C . MET A 1 210 ? -10.167 -7.771 2.564 1.00 92.50 210 MET A C 1
ATOM 1673 O O . MET A 1 210 ? -11.088 -8.248 1.902 1.00 92.50 210 MET A O 1
ATOM 1677 N N . MET A 1 211 ? -10.188 -7.792 3.898 1.00 92.44 211 MET A N 1
ATOM 1678 C CA . MET A 1 211 ? -11.271 -8.392 4.672 1.00 92.44 211 MET A CA 1
ATOM 1679 C C . MET A 1 211 ? -12.459 -7.430 4.806 1.00 92.44 211 MET A C 1
ATOM 1681 O O . MET A 1 211 ? -12.382 -6.419 5.506 1.00 92.44 211 MET A O 1
ATOM 1685 N N . LYS A 1 212 ? -13.606 -7.792 4.214 1.00 92.44 212 LYS A N 1
ATOM 1686 C CA . LYS A 1 212 ? -14.857 -7.013 4.311 1.00 92.44 212 LYS A CA 1
ATOM 1687 C C . LYS A 1 212 ? -15.249 -6.719 5.764 1.00 92.44 212 LYS A C 1
ATOM 1689 O O . LYS A 1 212 ? -15.556 -5.581 6.092 1.00 92.44 212 LYS A O 1
ATOM 1694 N N . LEU A 1 213 ? -15.127 -7.708 6.648 1.00 91.81 213 LEU A N 1
ATOM 1695 C CA . LEU A 1 213 ? -15.472 -7.559 8.064 1.00 91.81 213 LEU A CA 1
ATOM 1696 C C . LEU A 1 213 ? -14.603 -6.529 8.808 1.00 91.81 213 LEU A C 1
ATOM 1698 O O . LEU A 1 213 ? -15.077 -5.908 9.754 1.00 91.81 213 LEU A O 1
ATOM 1702 N N . VAL A 1 214 ? -13.349 -6.304 8.390 1.00 92.00 214 VAL A N 1
ATOM 1703 C CA . VAL A 1 214 ? -12.501 -5.243 8.971 1.00 92.00 214 VAL A CA 1
ATOM 1704 C C . VAL A 1 214 ? -13.045 -3.870 8.583 1.00 92.00 214 VAL A C 1
ATOM 1706 O O . VAL A 1 214 ? -13.132 -2.977 9.428 1.00 92.00 214 VAL A O 1
ATOM 1709 N N . ARG A 1 215 ? -13.447 -3.704 7.317 1.00 93.62 215 ARG A N 1
ATOM 1710 C CA . ARG A 1 215 ? -14.105 -2.481 6.842 1.00 93.62 215 ARG A CA 1
ATOM 1711 C C . ARG A 1 215 ? -15.427 -2.256 7.570 1.00 93.62 215 ARG A C 1
ATOM 1713 O O . ARG A 1 215 ? -15.682 -1.135 8.004 1.00 93.62 215 ARG A O 1
ATOM 1720 N N . ASP A 1 216 ? -16.213 -3.315 7.742 1.00 92.38 216 ASP A N 1
ATOM 1721 C CA . ASP A 1 216 ? -17.480 -3.267 8.466 1.00 92.38 216 ASP A CA 1
ATOM 1722 C C . ASP A 1 216 ? -17.277 -2.799 9.901 1.00 92.38 216 ASP A C 1
ATOM 1724 O O . ASP A 1 216 ? -17.863 -1.795 10.301 1.00 92.38 216 ASP A O 1
ATOM 1728 N N . LEU A 1 217 ? -16.347 -3.409 10.633 1.00 91.38 217 LEU A N 1
ATOM 1729 C CA . LEU A 1 217 ? -16.036 -3.012 12.002 1.00 91.38 217 LEU A CA 1
ATOM 1730 C C . LEU A 1 217 ? -15.541 -1.558 12.111 1.00 91.38 217 LEU A C 1
ATOM 1732 O O . LEU A 1 217 ? -15.956 -0.826 13.009 1.00 91.38 217 LEU A O 1
ATOM 1736 N N . LEU A 1 218 ? -14.627 -1.134 11.233 1.00 92.00 218 LEU A N 1
ATOM 1737 C CA . LEU A 1 218 ? -13.905 0.129 11.413 1.00 92.00 218 LEU A CA 1
ATOM 1738 C C . LEU A 1 218 ? -14.550 1.332 10.713 1.00 92.00 218 LEU A C 1
ATOM 1740 O O . LEU A 1 218 ? -14.403 2.458 11.199 1.00 92.00 218 LEU A O 1
ATOM 1744 N N . GLN A 1 219 ? -15.236 1.122 9.586 1.00 92.75 219 GLN A N 1
ATOM 1745 C CA . GLN A 1 219 ? -15.675 2.192 8.688 1.00 92.75 219 GLN A CA 1
ATOM 1746 C C . GLN A 1 219 ? -17.192 2.273 8.493 1.00 92.75 219 GLN A C 1
ATOM 1748 O O . GLN A 1 219 ? -17.720 3.387 8.505 1.00 92.75 219 GLN A O 1
ATOM 1753 N N . THR A 1 220 ? -17.873 1.150 8.255 1.00 89.62 220 THR A N 1
ATOM 1754 C CA . THR A 1 220 ? -19.282 1.138 7.806 1.00 89.62 220 THR A CA 1
ATOM 1755 C C . THR A 1 220 ? -20.282 0.762 8.899 1.00 89.62 220 THR A C 1
ATOM 1757 O O . THR A 1 220 ? -21.460 1.075 8.753 1.00 89.62 220 THR A O 1
ATOM 1760 N N . SER A 1 221 ? -19.843 0.171 10.014 1.00 85.81 221 SER A N 1
ATOM 1761 C CA . SER A 1 221 ? -20.709 -0.139 11.159 1.00 85.81 221 SER A CA 1
ATOM 1762 C C . SER A 1 221 ? -21.355 1.123 11.757 1.00 85.81 221 SER A C 1
ATOM 1764 O O . SER A 1 221 ? -20.699 2.174 11.824 1.00 85.81 221 SER A O 1
ATOM 1766 N N . PRO A 1 222 ? -22.595 1.029 12.281 1.00 81.81 222 PRO A N 1
ATOM 1767 C CA . PRO A 1 222 ? -23.230 2.091 13.067 1.00 81.81 222 PRO A CA 1
ATOM 1768 C C . PRO A 1 222 ? -22.399 2.552 14.274 1.00 81.81 222 PRO A C 1
ATOM 1770 O O . PRO A 1 222 ? -22.521 3.693 14.709 1.00 81.81 222 PRO A O 1
ATOM 1773 N N . HIS A 1 223 ? -21.525 1.685 14.793 1.00 79.38 223 HIS A N 1
ATOM 1774 C CA . HIS A 1 223 ? -20.636 1.983 15.919 1.00 79.38 223 HIS A CA 1
ATOM 1775 C C . HIS A 1 223 ? -19.285 2.578 15.488 1.00 79.38 223 HIS A C 1
ATOM 1777 O O . HIS A 1 223 ? -18.420 2.827 16.330 1.00 79.38 223 HIS A O 1
ATOM 1783 N N . SER A 1 224 ? -19.078 2.811 14.187 1.00 87.31 224 SER A N 1
ATOM 1784 C CA . SER A 1 224 ? -17.848 3.421 13.686 1.00 87.31 224 SER A CA 1
ATOM 1785 C C . SER A 1 224 ? -17.699 4.855 14.200 1.00 87.31 224 SER A C 1
ATOM 1787 O O . SER A 1 224 ? -18.583 5.702 14.074 1.00 87.31 224 SER A O 1
ATOM 1789 N N . THR A 1 225 ? -16.532 5.155 14.761 1.00 90.88 225 THR A N 1
ATOM 1790 C CA . THR A 1 225 ? -16.190 6.489 15.259 1.00 90.88 225 THR A CA 1
ATOM 1791 C C . THR A 1 225 ? -15.211 7.169 14.300 1.00 90.88 225 THR A C 1
ATOM 1793 O O . THR A 1 225 ? -14.568 6.500 13.485 1.00 90.88 225 THR A O 1
ATOM 1796 N N . PRO A 1 226 ? -15.003 8.495 14.396 1.00 93.75 226 PRO A N 1
ATOM 1797 C CA . PRO A 1 226 ? -13.934 9.157 13.647 1.00 93.75 226 PRO A CA 1
ATOM 1798 C C . PRO A 1 226 ? -12.557 8.507 13.870 1.00 93.75 226 PRO A C 1
ATOM 1800 O O . PRO A 1 226 ? -11.742 8.450 12.953 1.00 93.75 226 PRO A O 1
ATOM 1803 N N . ARG A 1 227 ? -12.314 7.950 15.066 1.00 94.00 227 ARG A N 1
ATOM 1804 C CA . ARG A 1 227 ? -11.067 7.252 15.410 1.00 94.00 227 ARG A CA 1
ATOM 1805 C C . ARG A 1 227 ? -10.944 5.904 14.698 1.00 94.00 227 ARG A C 1
ATOM 1807 O O . ARG A 1 227 ? -9.892 5.626 14.129 1.00 94.00 227 ARG A O 1
ATOM 1814 N N . THR A 1 228 ? -12.009 5.099 14.664 1.00 93.25 228 THR A N 1
ATOM 1815 C CA . THR A 1 228 ? -11.989 3.802 13.959 1.00 93.25 228 THR A CA 1
ATOM 1816 C C . THR A 1 228 ? -11.883 3.992 12.447 1.00 93.25 228 THR A C 1
ATOM 1818 O O . THR A 1 228 ? -11.114 3.291 11.790 1.00 93.25 228 THR A O 1
ATOM 1821 N N . LYS A 1 229 ? -12.562 5.010 11.899 1.00 94.81 229 LYS A N 1
ATOM 1822 C CA . LYS A 1 229 ? -12.433 5.408 10.489 1.00 94.81 229 LYS A CA 1
ATOM 1823 C C . LYS A 1 229 ? -11.002 5.831 10.172 1.00 94.81 229 LYS A C 1
ATOM 1825 O O . LYS A 1 229 ? -10.450 5.412 9.157 1.00 94.81 229 LYS A O 1
ATOM 1830 N N . LYS A 1 230 ? -10.360 6.577 11.078 1.00 95.00 230 LYS A N 1
ATOM 1831 C CA . LYS A 1 230 ? -8.956 6.957 10.913 1.00 95.00 230 LYS A CA 1
ATOM 1832 C C . LYS A 1 230 ? -8.007 5.759 10.952 1.00 95.00 230 LYS A C 1
ATOM 1834 O O . LYS A 1 230 ? -7.067 5.695 10.161 1.00 95.00 230 LYS A O 1
ATOM 1839 N N . LEU A 1 231 ? -8.264 4.797 11.838 1.00 95.25 231 LEU A N 1
ATOM 1840 C CA . LEU A 1 231 ? -7.519 3.541 11.876 1.00 95.25 231 LEU A CA 1
ATOM 1841 C C . LEU A 1 231 ? -7.641 2.785 10.545 1.00 95.25 231 LEU A C 1
ATOM 1843 O O . LEU A 1 231 ? -6.624 2.365 9.995 1.00 95.25 231 LEU A O 1
ATOM 1847 N N . TRP A 1 232 ? -8.852 2.678 9.993 1.00 95.44 232 TRP A N 1
ATOM 1848 C CA . TRP A 1 232 ? -9.081 2.067 8.682 1.00 95.44 232 TRP A CA 1
ATOM 1849 C C . TRP A 1 232 ? -8.307 2.761 7.555 1.00 95.44 232 TRP A C 1
ATOM 1851 O O . TRP A 1 232 ? -7.639 2.092 6.763 1.00 95.44 232 TRP A O 1
ATOM 1861 N N . GLU A 1 233 ? -8.333 4.097 7.502 1.00 93.44 233 GLU A N 1
ATOM 1862 C CA . GLU A 1 233 ? -7.543 4.864 6.533 1.00 93.44 233 GLU A CA 1
ATOM 1863 C C . GLU A 1 233 ? -6.054 4.531 6.636 1.00 93.44 233 GLU A C 1
ATOM 1865 O O . GLU A 1 233 ? -5.414 4.270 5.618 1.00 93.44 233 GLU A O 1
ATOM 1870 N N . ASN A 1 234 ? -5.505 4.508 7.853 1.00 93.62 234 ASN A N 1
ATOM 1871 C CA . ASN A 1 234 ? -4.089 4.238 8.088 1.00 93.62 234 ASN A CA 1
ATOM 1872 C C . ASN A 1 234 ? -3.699 2.797 7.714 1.00 93.62 234 ASN A C 1
ATOM 1874 O O . ASN A 1 234 ? -2.637 2.595 7.122 1.00 93.62 234 ASN A O 1
ATOM 1878 N N . ILE A 1 235 ? -4.570 1.809 7.961 1.00 94.12 235 ILE A N 1
ATOM 1879 C CA . ILE A 1 235 ? -4.401 0.433 7.458 1.00 94.12 235 ILE A CA 1
ATOM 1880 C C . ILE A 1 235 ? -4.365 0.440 5.923 1.00 94.12 235 ILE A C 1
ATOM 1882 O O . ILE A 1 235 ? -3.466 -0.143 5.314 1.00 94.12 235 ILE A O 1
ATOM 1886 N N . CYS A 1 236 ? -5.284 1.167 5.281 1.00 91.81 236 CYS A N 1
ATOM 1887 C CA . CYS A 1 236 ? -5.330 1.283 3.825 1.00 91.81 236 CYS A CA 1
ATOM 1888 C C . CYS A 1 236 ? -4.117 2.022 3.238 1.00 91.81 236 CYS A C 1
ATOM 1890 O O . CYS A 1 236 ? -3.665 1.671 2.149 1.00 91.81 236 CYS A O 1
ATOM 1892 N N . PHE A 1 237 ? -3.591 3.049 3.915 1.00 89.00 237 PHE A N 1
ATOM 1893 C CA . PHE A 1 237 ? -2.339 3.729 3.550 1.00 89.00 237 PHE A CA 1
ATOM 1894 C C . PHE A 1 237 ? -1.158 2.766 3.580 1.00 89.00 237 PHE A C 1
ATOM 1896 O O . PHE A 1 237 ? -0.404 2.707 2.614 1.00 89.00 237 PHE A O 1
ATOM 1903 N N . LEU A 1 238 ? -1.028 1.968 4.638 1.00 91.06 238 LEU A N 1
ATOM 1904 C CA . LEU A 1 238 ? 0.083 1.033 4.755 1.00 91.06 238 LEU A CA 1
ATOM 1905 C C . LEU A 1 238 ? -0.019 -0.123 3.744 1.00 91.06 238 LEU A C 1
ATOM 1907 O O . LEU A 1 238 ? 0.963 -0.451 3.086 1.00 91.06 238 LEU A O 1
ATOM 1911 N N . GLY A 1 239 ? -1.210 -0.702 3.555 1.00 91.06 239 GLY A N 1
ATOM 1912 C CA . GLY A 1 239 ? -1.433 -1.809 2.615 1.00 91.06 239 GLY A CA 1
ATOM 1913 C C . GLY A 1 239 ? -1.425 -1.408 1.132 1.00 91.06 239 GLY A C 1
ATOM 1914 O O . GLY A 1 239 ? -1.419 -2.275 0.256 1.00 91.06 239 GLY A O 1
ATOM 1915 N N . ARG A 1 240 ? -1.432 -0.107 0.812 1.00 88.00 240 ARG A N 1
ATOM 1916 C CA . ARG A 1 240 ? -1.466 0.403 -0.571 1.00 88.00 240 ARG A CA 1
ATOM 1917 C C . ARG A 1 240 ? -0.273 -0.044 -1.408 1.00 88.00 240 ARG A C 1
ATOM 1919 O O . ARG A 1 240 ? -0.472 -0.457 -2.546 1.00 88.00 240 ARG A O 1
ATOM 1926 N N . SER A 1 241 ? 0.931 -0.065 -0.838 1.00 89.06 241 SER A N 1
ATOM 1927 C CA . SER A 1 241 ? 2.130 -0.515 -1.558 1.00 89.06 241 SER A CA 1
ATOM 1928 C C . SER A 1 241 ? 2.006 -1.966 -2.027 1.00 89.06 241 SER A C 1
ATOM 1930 O O . SER A 1 241 ? 2.462 -2.296 -3.119 1.00 89.06 241 SER A O 1
ATOM 1932 N N . LYS A 1 242 ? 1.328 -2.832 -1.257 1.00 93.38 242 LYS A N 1
ATOM 1933 C CA . LYS A 1 242 ? 1.085 -4.216 -1.682 1.00 93.38 242 LYS A CA 1
ATOM 1934 C C . LYS A 1 242 ? 0.054 -4.311 -2.807 1.00 93.38 242 LYS A C 1
ATOM 1936 O O . LYS A 1 242 ? 0.216 -5.142 -3.695 1.00 93.38 242 LYS A O 1
ATOM 1941 N N . VAL A 1 243 ? -0.962 -3.445 -2.808 1.00 90.94 243 VAL A N 1
ATOM 1942 C CA . VAL A 1 243 ? -1.923 -3.346 -3.922 1.00 90.94 243 VAL A CA 1
ATOM 1943 C C . VAL A 1 243 ? -1.227 -2.916 -5.208 1.00 90.94 243 VAL A C 1
ATOM 1945 O O . VAL A 1 243 ? -1.444 -3.547 -6.242 1.00 90.94 243 VAL A O 1
ATOM 1948 N N . ALA A 1 244 ? -0.366 -1.897 -5.139 1.00 91.06 244 ALA A N 1
ATOM 1949 C CA . ALA A 1 244 ? 0.421 -1.449 -6.284 1.00 91.06 244 ALA A CA 1
ATOM 1950 C C . ALA A 1 244 ? 1.325 -2.576 -6.804 1.00 91.06 244 ALA A C 1
ATOM 1952 O O . ALA A 1 244 ? 1.301 -2.875 -7.992 1.00 91.06 244 ALA A O 1
ATOM 1953 N N . PHE A 1 245 ? 2.032 -3.277 -5.910 1.00 93.88 245 PHE A N 1
ATOM 1954 C CA . PHE A 1 245 ? 2.862 -4.427 -6.273 1.00 93.88 245 PHE A CA 1
ATOM 1955 C C . PHE A 1 245 ? 2.066 -5.534 -6.980 1.00 93.88 245 PHE A C 1
ATOM 1957 O O . PHE A 1 245 ? 2.449 -5.966 -8.065 1.00 93.88 245 PHE A O 1
ATOM 1964 N N . ASN A 1 246 ? 0.948 -5.977 -6.393 1.00 92.19 246 ASN A N 1
ATOM 1965 C CA . ASN A 1 246 ? 0.119 -7.029 -6.985 1.00 92.19 246 ASN A CA 1
ATOM 1966 C C . ASN A 1 246 ? -0.440 -6.585 -8.343 1.00 92.19 246 ASN A C 1
ATOM 1968 O O . ASN A 1 246 ? -0.464 -7.376 -9.277 1.00 92.19 246 ASN A O 1
ATOM 1972 N N . THR A 1 247 ? -0.831 -5.314 -8.466 1.00 90.88 247 THR A N 1
ATOM 1973 C CA . THR A 1 247 ? -1.316 -4.734 -9.724 1.00 90.88 247 THR A CA 1
ATOM 1974 C C . THR A 1 247 ? -0.221 -4.702 -10.784 1.00 90.88 247 THR A C 1
ATOM 1976 O O . THR A 1 247 ? -0.461 -5.091 -11.920 1.00 90.88 247 THR A O 1
ATOM 1979 N N . PHE A 1 248 ? 0.990 -4.273 -10.434 1.00 91.69 248 PHE A N 1
ATOM 1980 C CA . PHE A 1 248 ? 2.121 -4.277 -11.353 1.00 91.69 248 PHE A CA 1
ATOM 1981 C C . PHE A 1 248 ? 2.473 -5.684 -11.822 1.00 91.69 248 PHE A C 1
ATOM 1983 O O . PHE A 1 248 ? 2.680 -5.882 -13.016 1.00 91.69 248 PHE A O 1
ATOM 1990 N N . LYS A 1 249 ? 2.502 -6.651 -10.900 1.00 91.75 249 LYS A N 1
ATOM 1991 C CA . LYS A 1 249 ? 2.769 -8.054 -11.215 1.00 91.75 249 LYS A CA 1
ATOM 1992 C C . LYS A 1 249 ? 1.711 -8.618 -12.167 1.00 91.75 249 LYS A C 1
ATOM 1994 O O . LYS A 1 249 ? 2.063 -9.143 -13.215 1.00 91.75 249 LYS A O 1
ATOM 1999 N N . ASP A 1 250 ? 0.437 -8.464 -11.819 1.00 89.88 250 ASP A N 1
ATOM 2000 C CA . ASP A 1 250 ? -0.703 -8.934 -12.610 1.00 89.88 250 ASP A CA 1
ATOM 2001 C C . ASP A 1 250 ? -0.697 -8.340 -14.027 1.00 89.88 250 ASP A C 1
ATOM 2003 O O . ASP A 1 250 ? -0.761 -9.057 -15.022 1.00 89.88 250 ASP A O 1
ATOM 2007 N N . ILE A 1 251 ? -0.515 -7.022 -14.138 1.00 89.25 251 ILE A N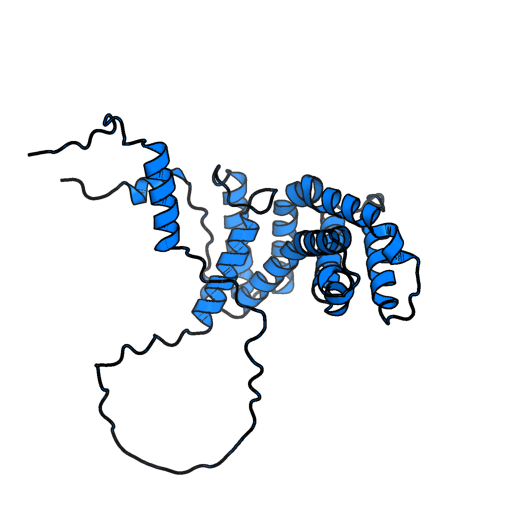 1
ATOM 2008 C CA . ILE A 1 251 ? -0.486 -6.334 -15.431 1.00 89.25 251 ILE A CA 1
ATOM 2009 C C . ILE A 1 251 ? 0.735 -6.748 -16.258 1.00 89.25 251 ILE A C 1
ATOM 2011 O O . ILE A 1 251 ? 0.595 -6.983 -17.456 1.00 89.25 251 ILE A O 1
ATOM 2015 N N . ALA A 1 252 ? 1.917 -6.850 -15.644 1.00 89.81 252 ALA A N 1
ATOM 2016 C CA . ALA A 1 252 ? 3.130 -7.236 -16.356 1.00 89.81 252 ALA A CA 1
ATOM 2017 C C . ALA A 1 252 ? 3.027 -8.648 -16.945 1.00 89.81 252 ALA A C 1
ATOM 2019 O O . ALA A 1 252 ? 3.477 -8.859 -18.067 1.00 89.81 252 ALA A O 1
ATOM 2020 N N . LEU A 1 253 ? 2.408 -9.586 -16.222 1.00 87.19 253 LEU A N 1
ATOM 2021 C CA . LEU A 1 253 ? 2.216 -10.965 -16.680 1.00 87.19 253 LEU A CA 1
ATOM 2022 C C . LEU A 1 253 ? 1.139 -11.082 -17.766 1.00 87.19 253 LEU A C 1
ATOM 2024 O O . LEU A 1 253 ? 1.291 -11.872 -18.695 1.00 87.19 253 LEU A O 1
ATOM 2028 N N . ASN A 1 254 ? 0.072 -10.285 -17.674 1.00 85.62 254 ASN A N 1
ATOM 2029 C CA . ASN A 1 254 ? -1.077 -10.400 -18.573 1.00 85.62 254 ASN A CA 1
ATOM 2030 C C . ASN A 1 254 ? -0.968 -9.548 -19.846 1.00 85.62 254 ASN A C 1
ATOM 2032 O O . ASN A 1 254 ? -1.648 -9.837 -20.830 1.00 85.62 254 ASN A O 1
ATOM 2036 N N . LEU A 1 255 ? -0.143 -8.492 -19.862 1.00 84.56 255 LEU A N 1
ATOM 2037 C CA . LEU A 1 255 ? 0.001 -7.609 -21.022 1.00 84.56 255 LEU A CA 1
ATOM 2038 C C . LEU A 1 255 ? 1.309 -7.870 -21.785 1.00 84.56 255 LEU A C 1
ATOM 2040 O O . LEU A 1 255 ? 2.380 -7.484 -21.315 1.00 84.56 255 LEU A O 1
ATOM 2044 N N . PRO A 1 256 ? 1.253 -8.385 -23.031 1.00 82.19 256 PRO A N 1
ATOM 2045 C CA . PRO A 1 256 ? 2.451 -8.634 -23.839 1.00 82.19 256 PRO A CA 1
ATOM 2046 C C . PRO A 1 256 ? 3.316 -7.391 -24.087 1.00 82.19 256 PRO A C 1
ATOM 2048 O O . PRO A 1 256 ? 4.526 -7.502 -24.281 1.00 82.19 256 PRO A O 1
ATOM 2051 N N . SER A 1 257 ? 2.716 -6.196 -24.057 1.00 85.31 257 SER A N 1
ATOM 2052 C CA . SER A 1 257 ? 3.421 -4.918 -24.202 1.00 85.31 257 SER A CA 1
ATOM 2053 C C . SER A 1 257 ? 4.450 -4.670 -23.094 1.00 85.31 257 SER A C 1
ATOM 2055 O O . SER A 1 257 ? 5.405 -3.918 -23.304 1.00 85.31 257 SER A O 1
ATOM 2057 N N . PHE A 1 258 ? 4.322 -5.335 -21.941 1.00 86.69 258 PHE A N 1
ATOM 2058 C CA . PHE A 1 258 ? 5.270 -5.184 -20.843 1.00 86.69 258 PHE A CA 1
ATOM 2059 C C . PHE A 1 258 ? 6.648 -5.780 -21.141 1.00 86.69 258 PHE A C 1
ATOM 2061 O O . PHE A 1 258 ? 7.628 -5.317 -20.564 1.00 86.69 258 PHE A O 1
ATOM 2068 N N . LYS A 1 259 ? 6.780 -6.660 -22.145 1.00 86.38 259 LYS A N 1
ATOM 2069 C CA . LYS A 1 259 ? 8.081 -7.143 -22.659 1.00 86.38 259 LYS A CA 1
ATOM 2070 C C . LYS A 1 259 ? 9.012 -6.031 -23.144 1.00 86.38 259 LYS A C 1
ATOM 2072 O O . LYS A 1 259 ? 10.210 -6.248 -23.299 1.00 86.38 259 LYS A O 1
ATOM 2077 N N . GLN A 1 260 ? 8.479 -4.836 -23.392 1.00 87.44 260 GLN A N 1
ATOM 2078 C CA . GLN A 1 260 ? 9.249 -3.674 -23.835 1.00 87.44 260 GLN A CA 1
ATOM 2079 C C . GLN A 1 260 ? 9.022 -2.447 -22.946 1.00 87.44 260 GLN A C 1
ATOM 2081 O O . GLN A 1 260 ? 9.398 -1.339 -23.325 1.00 87.44 260 GLN A O 1
ATOM 2086 N N . VAL A 1 261 ? 8.440 -2.615 -21.750 1.00 89.19 261 VAL A N 1
ATOM 2087 C CA . VAL A 1 261 ? 8.121 -1.476 -20.882 1.00 89.19 261 VAL A CA 1
ATOM 2088 C C . VAL A 1 261 ? 9.379 -0.695 -20.493 1.00 89.19 261 VAL A C 1
ATOM 2090 O O . VAL A 1 261 ? 10.465 -1.250 -20.279 1.00 89.19 261 VAL A O 1
ATOM 2093 N N . THR A 1 262 ? 9.214 0.621 -20.418 1.00 88.56 262 THR A N 1
ATOM 2094 C CA . THR A 1 262 ? 10.176 1.583 -19.879 1.00 88.56 262 THR A CA 1
ATOM 2095 C C . THR A 1 262 ? 9.413 2.603 -19.057 1.00 88.56 262 THR A C 1
ATOM 2097 O O . THR A 1 262 ? 8.364 3.077 -19.494 1.00 88.56 262 THR A O 1
ATOM 2100 N N . ILE A 1 263 ? 9.950 2.976 -17.899 1.00 88.56 263 ILE A N 1
ATOM 2101 C CA . ILE A 1 263 ? 9.386 4.037 -17.071 1.00 88.56 263 ILE A CA 1
ATOM 2102 C C . ILE A 1 263 ? 10.396 5.174 -17.042 1.00 88.56 263 ILE A C 1
ATOM 2104 O O . ILE A 1 263 ? 11.539 4.981 -16.639 1.00 88.56 263 ILE A O 1
ATOM 2108 N N . ILE A 1 264 ? 9.968 6.348 -17.500 1.00 85.19 264 ILE A N 1
ATOM 2109 C CA . ILE A 1 264 ? 10.812 7.536 -17.596 1.00 85.19 264 ILE A CA 1
ATOM 2110 C C . ILE A 1 264 ? 10.100 8.655 -16.839 1.00 85.19 264 ILE A C 1
ATOM 2112 O O . ILE A 1 264 ? 9.108 9.190 -17.345 1.00 85.19 264 ILE A O 1
ATOM 2116 N N . PRO A 1 265 ? 10.558 9.007 -15.625 1.00 82.56 265 PRO A N 1
ATOM 2117 C CA . PRO A 1 265 ? 10.063 10.190 -14.940 1.00 82.56 265 PRO A CA 1
ATOM 2118 C C . PRO A 1 265 ? 10.357 11.427 -15.789 1.00 82.56 265 PRO A C 1
ATOM 2120 O O . PRO A 1 265 ? 11.457 11.583 -16.317 1.00 82.56 265 PRO A O 1
ATOM 2123 N N . ILE A 1 266 ? 9.368 12.303 -15.949 1.00 77.69 266 ILE A N 1
ATOM 2124 C CA . ILE A 1 266 ? 9.525 13.525 -16.740 1.00 77.69 266 ILE A CA 1
ATOM 2125 C C . ILE A 1 266 ? 9.877 14.671 -15.780 1.00 77.69 266 ILE A C 1
ATOM 2127 O O . ILE A 1 266 ? 9.091 14.947 -14.867 1.00 77.69 266 ILE A O 1
ATOM 2131 N N . PRO A 1 267 ? 11.021 15.358 -15.967 1.00 72.44 267 PRO A N 1
ATOM 2132 C CA . PRO A 1 267 ? 11.366 16.531 -15.175 1.00 72.44 267 PRO A CA 1
ATOM 2133 C C . PRO A 1 267 ? 10.312 17.629 -15.323 1.00 72.44 267 PRO A C 1
ATOM 2135 O O . PRO A 1 267 ? 9.818 17.891 -16.426 1.00 72.44 267 PRO A O 1
ATOM 2138 N N . ARG A 1 268 ? 10.009 18.317 -14.218 1.00 64.62 268 ARG A N 1
ATOM 2139 C CA . ARG A 1 268 ? 8.995 19.381 -14.180 1.00 64.62 268 ARG A CA 1
ATOM 2140 C C . ARG A 1 268 ? 9.285 20.483 -15.202 1.00 64.62 268 ARG A C 1
ATOM 2142 O O . ARG A 1 268 ? 8.369 20.898 -15.903 1.00 64.62 268 ARG A O 1
ATOM 2149 N N . ASP A 1 269 ? 10.553 20.860 -15.349 1.00 61.97 269 ASP A N 1
ATOM 2150 C CA . ASP A 1 269 ? 10.986 21.930 -16.256 1.00 61.97 269 ASP A CA 1
ATOM 2151 C C . ASP A 1 269 ? 10.783 21.584 -17.735 1.00 61.97 269 ASP A C 1
ATOM 2153 O O . ASP A 1 269 ? 10.561 22.471 -18.553 1.00 61.97 269 ASP A O 1
ATOM 2157 N N . ILE A 1 270 ? 10.797 20.298 -18.099 1.00 55.25 270 ILE A N 1
ATOM 2158 C CA . ILE A 1 270 ? 10.550 19.858 -19.479 1.00 55.25 270 ILE A CA 1
ATOM 2159 C C . ILE A 1 270 ? 9.045 19.823 -19.768 1.00 55.25 270 ILE A C 1
ATOM 2161 O O . ILE A 1 270 ? 8.631 20.155 -20.878 1.00 55.25 270 ILE A O 1
ATOM 2165 N N . GLY A 1 271 ? 8.220 19.463 -18.777 1.00 51.91 271 GLY A N 1
ATOM 2166 C CA . GLY A 1 271 ? 6.759 19.475 -18.896 1.00 51.91 271 GLY A CA 1
ATOM 2167 C C . GLY A 1 271 ? 6.202 20.884 -19.115 1.00 51.91 271 GLY A C 1
ATOM 2168 O O . GLY A 1 271 ? 5.402 21.095 -20.025 1.00 51.91 271 GLY A O 1
ATOM 2169 N N . THR A 1 272 ? 6.687 21.869 -18.353 1.00 47.88 272 THR A N 1
ATOM 2170 C CA . THR A 1 272 ? 6.338 23.284 -18.556 1.00 47.88 272 THR A CA 1
ATOM 2171 C C . THR A 1 272 ? 6.969 23.861 -19.820 1.00 47.88 272 THR A C 1
ATOM 2173 O O . THR A 1 272 ? 6.285 24.574 -20.546 1.00 47.88 272 THR A O 1
ATOM 2176 N N . GLN A 1 273 ? 8.218 23.525 -20.165 1.00 41.56 273 GLN A N 1
ATOM 2177 C CA . GLN A 1 273 ? 8.829 24.016 -21.410 1.00 41.56 273 GLN A CA 1
ATOM 2178 C C . GLN A 1 273 ? 8.193 23.439 -22.681 1.00 41.56 273 GLN A C 1
ATOM 2180 O O . GLN A 1 273 ? 8.124 24.158 -23.672 1.00 41.56 273 GLN A O 1
ATOM 2185 N N . LYS A 1 274 ? 7.710 22.188 -22.683 1.00 44.84 274 LYS A N 1
ATOM 2186 C CA . LYS A 1 274 ? 6.941 21.628 -23.812 1.00 44.84 274 LYS A CA 1
ATOM 2187 C C . LYS A 1 274 ? 5.531 22.208 -23.909 1.00 44.84 274 LYS A C 1
ATOM 2189 O O . LYS A 1 274 ? 5.025 22.341 -25.013 1.00 44.84 274 LYS A O 1
ATOM 2194 N N . ALA A 1 275 ? 4.915 22.588 -22.790 1.00 44.94 275 ALA A N 1
ATOM 2195 C CA . ALA A 1 275 ? 3.656 23.336 -22.812 1.00 44.94 275 ALA A CA 1
ATOM 2196 C C . ALA A 1 275 ? 3.842 24.796 -23.282 1.00 44.94 275 ALA A C 1
ATOM 2198 O O . ALA A 1 275 ? 2.892 25.411 -23.755 1.00 44.94 275 ALA A O 1
ATOM 2199 N N . LEU A 1 276 ? 5.061 25.343 -23.167 1.00 41.72 276 LEU A N 1
ATOM 2200 C CA . LEU A 1 276 ? 5.416 26.728 -23.518 1.00 41.72 276 LEU A CA 1
ATOM 2201 C C . LEU A 1 276 ? 6.166 26.882 -24.861 1.00 41.72 276 LEU A C 1
ATOM 2203 O O . LEU A 1 276 ? 6.409 28.005 -25.292 1.00 41.72 276 LEU A O 1
ATOM 2207 N N . LYS A 1 277 ? 6.542 25.788 -25.532 1.00 43.28 277 LYS A N 1
ATOM 2208 C CA . LYS A 1 277 ? 7.132 25.762 -26.885 1.00 43.28 277 LYS A CA 1
ATOM 2209 C C . LYS A 1 277 ? 6.193 24.903 -27.737 1.00 43.28 277 LYS A C 1
ATOM 2211 O O . LYS A 1 277 ? 6.213 23.691 -27.569 1.00 43.28 277 LYS A O 1
ATOM 2216 N N . THR A 1 278 ? 5.281 25.433 -28.553 1.00 39.84 278 THR A N 1
ATOM 2217 C CA . THR A 1 278 ? 5.469 26.285 -29.754 1.00 39.84 278 THR A CA 1
ATOM 2218 C C . THR A 1 278 ? 4.081 26.735 -30.296 1.00 39.84 278 THR A C 1
ATOM 2220 O O . THR A 1 278 ? 3.088 26.159 -29.853 1.00 39.84 278 THR A O 1
ATOM 2223 N N . PRO A 1 279 ? 3.951 27.695 -31.250 1.00 39.81 279 PRO A N 1
ATOM 2224 C CA . PRO A 1 279 ? 4.948 28.124 -32.229 1.00 39.81 279 PRO A CA 1
ATOM 2225 C C . PRO A 1 279 ? 5.425 29.568 -32.102 1.00 39.81 279 PRO A C 1
ATOM 2227 O O . PRO A 1 279 ? 4.664 30.517 -31.955 1.00 39.81 279 PRO A O 1
ATOM 2230 N N . SER A 1 280 ? 6.741 29.683 -32.242 1.00 39.94 280 SER A N 1
ATOM 2231 C CA . SER A 1 280 ? 7.426 30.839 -32.784 1.00 39.94 280 SER A CA 1
ATOM 2232 C C . SER A 1 280 ? 7.012 31.055 -34.242 1.00 39.94 280 SER A C 1
ATOM 2234 O O . SER A 1 280 ? 7.147 30.155 -35.073 1.00 39.94 280 SER A O 1
ATOM 2236 N N . THR A 1 281 ? 6.586 32.279 -34.526 1.00 33.66 281 THR A N 1
ATOM 2237 C CA . THR A 1 281 ? 6.967 33.016 -35.737 1.00 33.66 281 THR A CA 1
ATOM 2238 C C . THR A 1 281 ? 7.729 34.243 -35.285 1.00 33.66 281 THR A C 1
ATOM 2240 O O . THR A 1 281 ? 7.245 34.883 -34.323 1.00 33.66 281 THR A O 1
#

Radius of gyration: 24.91 Å; chains: 1; bounding box: 50×67×70 Å

pLDDT: mean 73.66, std 21.68, range [27.45, 96.06]

Foldseek 3Di:
DDDDDDCPPPPRDVVVVVVVVVVVVCVVPPDDDDPPDPDDDDDDDDDDDDDDDDDDDDDDDPPDPPPPPCPVVVVLVVVLVVLVQQLVAPLVSHGDPPFDDPVVQVLQQVLLVLLLCLLVVPCLPVSLVVNLLSSLVSCVVSCVPPLLVLLLVLCVVCVVLLPDPPVPPCPVVSVLVVVLNCLSVDDDDPPDDPSVSLVVNLVSLLVLLPDPSLCCSQPVDPPHDPSSVSNSVSSCVSNSSVVSSVSSSVSSHPDNCSNPGGGGGDGPVVVVVVVVDDDDD

Sequence (281 aa):
MNEQFTWTSPNLNQHHFITFANLLALRNGGQVEPASSPHDSEEKEEEEDNPNNTNDADSINTTQVHQISDSGNTKLKRKFLDCLAELAANDKGASRNEGFREVDYTVFERLGRLLRGLGSGDSEGRYGEELWSEMLVYYRARLESTYIPALRSSLKDCVHLFRDDQGDGFTTIRQGLLAFQNLIFDGNTPGQVMTDRHSILVIKAYELRMMKLVRDLLQTSPHSTPRTKKLWENICFLGRSKVAFNTFKDIALNLPSFKQVTIIPIPRDIGTQKALKTPST